Protein AF-A0A7K1TA58-F1 (afdb_monomer)

Sequence (185 aa):
MRHLREFSQTQRYAVDFDTITPAFGDRFGAYLIGPAKLTDNTVAKVLARVKVFMKWAAARDLHTNTYYPRLTWTKREPDIMTLTAEEIAQLATLALPADGYLDNARSLFLLSCYTGLRYSDLMSIRAEHVRGNSLRLVMHKTKDVVTVPLRPEAAGPARARAIGRIATADQPSTQPLSKRVGPAC

Radius of gyration: 25.03 Å; Cα contacts (8 Å, |Δi|>4): 162; chains: 1; bounding box: 70×33×54 Å

Structure (mmCIF, N/CA/C/O backbone):
data_AF-A0A7K1TA58-F1
#
_entry.id   AF-A0A7K1TA58-F1
#
loop_
_atom_site.group_PDB
_atom_site.id
_atom_site.type_symbol
_atom_site.label_atom_id
_atom_site.label_alt_id
_atom_site.label_comp_id
_atom_site.label_asym_id
_atom_site.label_entity_id
_atom_site.label_seq_id
_atom_site.pdbx_PDB_ins_code
_atom_site.Cartn_x
_atom_site.Cartn_y
_atom_site.Cartn_z
_atom_site.occupancy
_atom_site.B_iso_or_equiv
_atom_site.auth_seq_id
_atom_site.auth_comp_id
_atom_site.auth_asym_id
_atom_site.auth_atom_id
_atom_site.pdbx_PDB_model_num
ATOM 1 N N . MET A 1 1 ? 2.770 1.456 -17.696 1.00 63.22 1 MET A N 1
ATOM 2 C CA . MET A 1 1 ? 4.048 1.807 -18.361 1.00 63.22 1 MET A CA 1
ATOM 3 C C . MET A 1 1 ? 4.037 3.287 -18.777 1.00 63.22 1 MET A C 1
ATOM 5 O O . MET A 1 1 ? 4.163 3.584 -19.955 1.0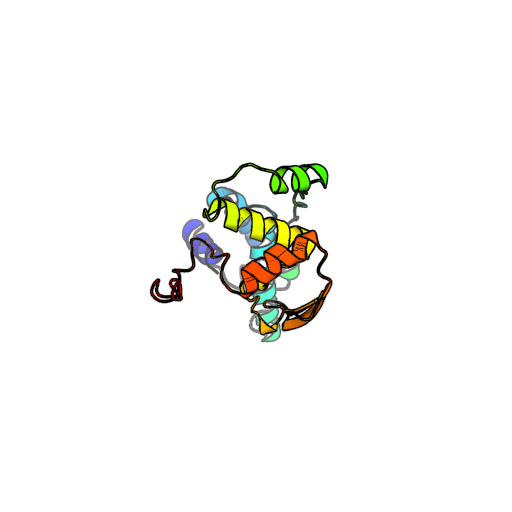0 63.22 1 MET A O 1
ATOM 9 N N . ARG A 1 2 ? 3.832 4.229 -17.841 1.00 80.75 2 ARG A N 1
ATOM 10 C CA . ARG A 1 2 ? 3.761 5.672 -18.158 1.00 80.75 2 ARG A CA 1
ATOM 11 C C . ARG A 1 2 ? 5.163 6.281 -18.293 1.00 80.75 2 ARG A C 1
ATOM 13 O O . ARG A 1 2 ? 5.502 6.793 -19.348 1.00 80.75 2 ARG A O 1
ATOM 20 N N . HIS A 1 3 ? 6.011 6.053 -17.291 1.00 82.69 3 HIS A N 1
ATOM 21 C CA . HIS A 1 3 ? 7.382 6.574 -17.257 1.00 82.69 3 HIS A CA 1
ATOM 22 C C . HIS A 1 3 ? 8.283 6.097 -18.401 1.00 82.69 3 HIS A C 1
ATOM 24 O O . HIS A 1 3 ? 9.173 6.829 -18.799 1.00 82.69 3 HIS A O 1
ATOM 30 N N . LEU A 1 4 ? 8.059 4.901 -18.959 1.00 81.19 4 LEU A N 1
ATOM 31 C CA . LEU A 1 4 ? 8.817 4.445 -20.134 1.00 81.19 4 LEU A CA 1
ATOM 32 C C . LEU A 1 4 ? 8.459 5.233 -21.401 1.00 81.19 4 LEU A C 1
ATOM 34 O O . LEU A 1 4 ? 9.343 5.538 -22.194 1.00 81.19 4 LEU A O 1
ATOM 38 N N . ARG A 1 5 ? 7.179 5.593 -21.580 1.00 82.94 5 ARG A N 1
ATOM 39 C CA . ARG A 1 5 ? 6.744 6.430 -22.709 1.00 82.94 5 ARG A CA 1
ATOM 40 C C . ARG A 1 5 ? 7.255 7.856 -22.553 1.00 82.94 5 ARG A C 1
ATOM 42 O O . ARG A 1 5 ? 7.808 8.403 -23.498 1.00 82.94 5 ARG A O 1
ATOM 49 N N . GLU A 1 6 ? 7.115 8.419 -21.356 1.00 85.19 6 GLU A N 1
ATOM 50 C CA . GLU A 1 6 ? 7.604 9.767 -21.056 1.00 85.19 6 GLU A CA 1
ATOM 51 C C . GLU A 1 6 ? 9.132 9.841 -21.205 1.00 85.19 6 GLU A C 1
ATOM 53 O O . GLU A 1 6 ? 9.628 10.744 -21.864 1.00 85.19 6 GLU A O 1
ATOM 58 N N . PHE A 1 7 ? 9.882 8.845 -20.716 1.00 85.00 7 PHE A N 1
ATOM 59 C CA . PHE A 1 7 ? 11.328 8.749 -20.941 1.00 85.00 7 PHE A CA 1
ATOM 60 C C . PHE A 1 7 ? 11.682 8.721 -22.431 1.00 85.00 7 PHE A C 1
ATOM 62 O O . PHE A 1 7 ? 12.535 9.491 -22.869 1.00 85.00 7 PHE A O 1
ATOM 69 N N . SER A 1 8 ? 11.008 7.875 -23.217 1.00 83.75 8 SER A N 1
ATOM 70 C CA . SER A 1 8 ? 11.249 7.771 -24.660 1.00 83.75 8 SER A CA 1
ATOM 71 C C . SER A 1 8 ? 11.017 9.106 -25.379 1.00 83.75 8 SER A C 1
ATOM 73 O O . SER A 1 8 ? 11.832 9.508 -26.207 1.00 83.75 8 SER A O 1
ATOM 75 N N . GLN A 1 9 ? 9.965 9.839 -25.001 1.00 81.81 9 GLN A N 1
ATOM 76 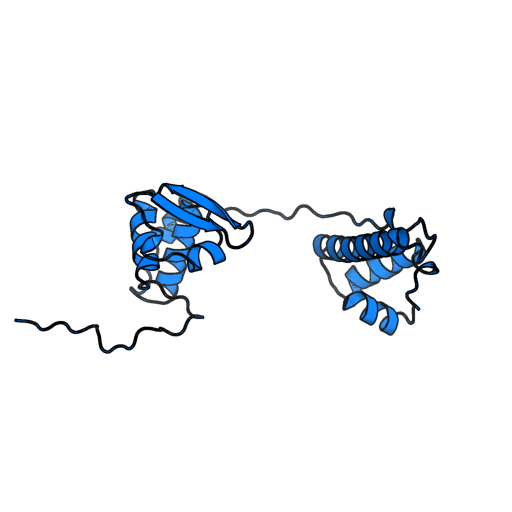C CA . GLN A 1 9 ? 9.635 11.149 -25.568 1.00 81.81 9 GLN A CA 1
ATOM 77 C C . GLN A 1 9 ? 10.608 12.250 -25.124 1.00 81.81 9 GLN A C 1
ATOM 79 O O . GLN A 1 9 ? 11.090 13.015 -25.956 1.00 81.81 9 GLN A O 1
ATOM 84 N N . THR A 1 10 ? 10.922 12.331 -23.829 1.00 78.12 10 THR A N 1
ATOM 85 C CA . THR A 1 10 ? 11.773 13.388 -23.263 1.00 78.12 10 THR A CA 1
ATOM 86 C C . THR A 1 10 ? 13.239 13.222 -23.653 1.00 78.12 10 THR A C 1
ATOM 88 O O . THR A 1 10 ? 13.914 14.209 -23.922 1.00 78.12 10 THR A O 1
ATOM 91 N N . GLN A 1 11 ? 13.740 11.987 -23.698 1.00 75.25 11 GLN A N 1
ATOM 92 C CA . GLN A 1 11 ? 15.148 11.696 -23.990 1.00 75.25 11 GLN A CA 1
ATOM 93 C C . GLN A 1 11 ? 15.386 11.321 -25.459 1.00 75.25 11 GLN A C 1
ATOM 95 O O . GLN A 1 11 ? 16.514 10.995 -25.821 1.00 75.25 11 GLN A O 1
ATOM 100 N N . ARG A 1 12 ? 14.331 11.340 -26.297 1.00 76.00 12 ARG A N 1
ATOM 101 C CA . ARG A 1 12 ? 14.348 10.866 -27.696 1.00 76.00 12 ARG A CA 1
ATOM 102 C C . ARG A 1 12 ? 15.057 9.515 -27.834 1.00 76.00 12 ARG A C 1
ATOM 104 O O . ARG A 1 12 ? 15.840 9.289 -28.753 1.00 76.00 12 ARG A O 1
ATOM 111 N N . TYR A 1 13 ? 14.798 8.628 -26.878 1.00 76.81 13 TYR A N 1
ATOM 112 C CA . TYR A 1 13 ? 15.403 7.308 -26.816 1.00 76.81 13 TYR A CA 1
ATOM 113 C C . TYR A 1 13 ? 14.390 6.284 -27.319 1.00 76.81 13 TYR A C 1
ATOM 115 O O . TYR A 1 13 ? 13.315 6.132 -26.729 1.00 76.81 13 TYR A O 1
ATOM 123 N N . ALA A 1 14 ? 14.713 5.593 -28.412 1.00 76.00 14 ALA A N 1
ATOM 124 C CA . ALA A 1 14 ? 13.913 4.469 -28.879 1.00 76.00 14 ALA A CA 1
ATOM 125 C C . ALA A 1 14 ? 14.075 3.321 -27.877 1.00 76.00 14 ALA A C 1
ATOM 127 O O . ALA A 1 14 ? 15.174 2.809 -27.695 1.00 76.00 14 ALA A O 1
ATOM 128 N N . VAL A 1 15 ? 12.997 2.976 -27.173 1.00 79.12 15 VAL A N 1
ATOM 129 C CA . VAL A 1 15 ? 13.005 1.876 -26.205 1.00 79.12 15 VAL A CA 1
ATOM 130 C C . VAL A 1 15 ? 12.585 0.604 -26.932 1.00 79.12 15 VAL A C 1
ATOM 132 O O . VAL A 1 15 ? 11.401 0.400 -27.185 1.00 79.12 15 VAL A O 1
ATOM 135 N N . ASP A 1 16 ? 13.566 -0.233 -27.237 1.00 83.25 16 ASP A N 1
ATOM 136 C CA . ASP A 1 16 ? 13.414 -1.573 -27.814 1.00 83.25 16 ASP A CA 1
ATOM 137 C C . ASP A 1 16 ? 14.204 -2.616 -26.999 1.00 83.25 16 ASP A C 1
ATOM 139 O O . ASP A 1 16 ? 15.057 -2.256 -26.179 1.00 83.25 16 ASP A O 1
ATOM 143 N N . PHE A 1 17 ? 13.952 -3.906 -27.218 1.00 83.88 17 PHE A N 1
ATOM 144 C CA . PHE A 1 17 ? 14.597 -5.008 -26.511 1.00 83.88 17 PHE A CA 1
ATOM 145 C C . PHE A 1 17 ? 16.124 -4.926 -26.565 1.00 83.88 17 PHE A C 1
ATOM 147 O O . PHE A 1 17 ? 16.771 -5.096 -25.532 1.00 83.88 17 PHE A O 1
ATOM 154 N N . ASP A 1 18 ? 16.700 -4.584 -27.716 1.00 82.25 18 ASP A N 1
ATOM 155 C CA . ASP A 1 18 ? 18.156 -4.497 -27.901 1.00 82.25 18 ASP A CA 1
ATOM 156 C C . ASP A 1 18 ? 18.766 -3.247 -27.261 1.00 82.25 18 ASP A C 1
ATOM 158 O O . ASP A 1 18 ? 19.934 -3.226 -26.875 1.00 82.25 18 ASP A O 1
ATOM 162 N N . THR A 1 19 ? 17.959 -2.204 -27.074 1.00 83.12 19 THR A N 1
ATOM 163 C CA . THR A 1 19 ? 18.409 -0.933 -26.488 1.00 83.12 19 THR A CA 1
ATOM 164 C C . THR A 1 19 ? 18.499 -0.984 -24.962 1.00 83.12 19 THR A C 1
ATOM 166 O O . THR A 1 19 ? 19.125 -0.123 -24.343 1.00 83.12 19 THR A O 1
ATOM 169 N N . ILE A 1 20 ? 17.943 -2.024 -24.326 1.00 84.38 20 ILE A N 1
ATOM 170 C CA . ILE A 1 20 ? 17.999 -2.225 -22.872 1.00 84.38 20 ILE A CA 1
ATOM 171 C C . ILE A 1 20 ? 19.405 -2.697 -22.474 1.00 84.38 20 ILE A C 1
ATOM 173 O O . ILE A 1 20 ? 19.692 -3.875 -22.275 1.00 84.38 20 ILE A O 1
ATOM 177 N N . THR A 1 21 ? 20.298 -1.726 -22.378 1.00 85.88 21 THR A N 1
ATOM 178 C CA . THR A 1 21 ? 21.739 -1.851 -22.141 1.00 85.88 21 THR A CA 1
ATOM 179 C C . THR A 1 21 ? 22.118 -1.180 -20.813 1.00 85.88 21 THR A C 1
ATOM 181 O O . THR A 1 21 ? 21.262 -0.539 -20.192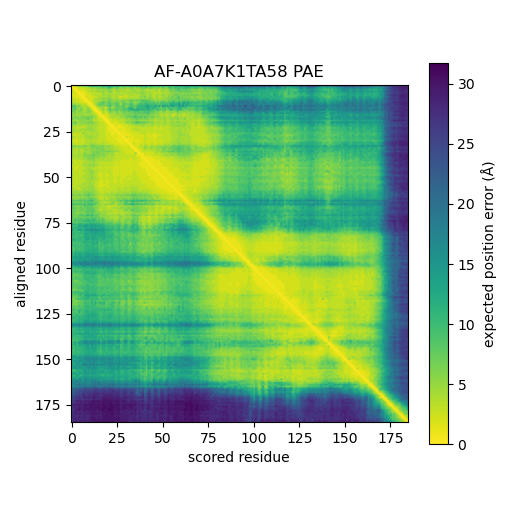 1.00 85.88 21 THR A O 1
ATOM 184 N N . PRO A 1 22 ? 23.385 -1.264 -20.360 1.00 82.25 22 PRO A N 1
ATOM 185 C CA . PRO A 1 22 ? 23.837 -0.490 -19.203 1.00 82.25 22 PRO A CA 1
ATOM 186 C C . PRO A 1 22 ? 23.524 1.002 -19.304 1.00 82.25 22 PRO A C 1
ATOM 188 O O . PRO A 1 22 ? 22.945 1.577 -18.386 1.00 82.25 22 PRO A O 1
ATOM 191 N N . ALA A 1 23 ? 23.760 1.586 -20.480 1.00 85.75 23 ALA A N 1
ATOM 192 C CA . ALA A 1 23 ? 23.464 2.989 -20.739 1.00 85.75 23 ALA A CA 1
ATOM 193 C C . ALA A 1 23 ? 21.971 3.323 -20.579 1.00 85.75 23 ALA A C 1
ATOM 195 O O . ALA A 1 23 ? 21.631 4.418 -20.131 1.00 85.75 23 ALA A O 1
ATOM 196 N N . PHE A 1 24 ? 21.070 2.395 -20.923 1.00 87.81 24 PHE A N 1
ATOM 197 C CA . PHE A 1 24 ? 19.643 2.566 -20.659 1.00 87.81 24 PHE A CA 1
ATOM 198 C C . PHE A 1 24 ? 19.351 2.567 -19.156 1.00 87.81 24 PHE A C 1
ATOM 200 O O . PHE A 1 24 ? 18.608 3.429 -18.698 1.00 87.81 24 PHE A O 1
ATOM 207 N N . GLY A 1 25 ? 19.940 1.642 -18.391 1.00 85.69 25 GLY A N 1
ATOM 208 C CA . GLY A 1 25 ? 19.767 1.571 -16.938 1.00 85.69 25 GLY A CA 1
ATOM 209 C C . GLY A 1 25 ? 20.139 2.880 -16.241 1.00 85.69 25 GLY A C 1
ATOM 210 O O . GLY A 1 25 ? 19.334 3.412 -15.474 1.00 85.69 25 GLY A O 1
ATOM 211 N N . ASP A 1 26 ? 21.296 3.440 -16.591 1.00 86.50 26 ASP A N 1
ATOM 212 C CA . ASP A 1 26 ? 21.800 4.687 -16.007 1.00 86.50 26 ASP A CA 1
ATOM 213 C C . ASP A 1 26 ? 20.934 5.890 -16.399 1.00 86.50 26 ASP A C 1
ATOM 215 O O . ASP A 1 26 ? 20.499 6.666 -15.544 1.00 86.50 26 ASP A O 1
ATOM 219 N N . ARG A 1 27 ? 20.611 6.027 -17.693 1.00 87.19 27 ARG A N 1
ATOM 220 C CA . ARG A 1 27 ? 19.783 7.137 -18.199 1.00 87.19 27 ARG A CA 1
ATOM 221 C C . ARG A 1 27 ? 18.359 7.076 -17.669 1.00 87.19 27 ARG A C 1
ATOM 223 O O . ARG A 1 27 ? 17.785 8.105 -17.315 1.00 87.19 27 ARG A O 1
ATOM 230 N N . PHE A 1 28 ? 17.779 5.881 -17.617 1.00 87.75 28 PHE A N 1
ATOM 231 C CA . PHE A 1 28 ? 16.426 5.697 -17.119 1.00 87.75 28 PHE A CA 1
ATOM 232 C C . PHE A 1 28 ? 16.373 5.910 -15.604 1.00 87.75 28 PHE A C 1
ATOM 234 O O . PHE A 1 28 ? 15.477 6.603 -15.133 1.00 87.75 28 PHE A O 1
ATOM 241 N N . GLY A 1 29 ? 17.361 5.426 -14.846 1.00 86.81 29 GLY A N 1
ATOM 242 C CA . GLY A 1 29 ? 17.507 5.739 -13.422 1.00 86.81 29 GLY A CA 1
ATOM 243 C C . GLY A 1 29 ? 17.606 7.245 -13.165 1.00 86.81 29 GLY A C 1
ATOM 244 O O . GLY A 1 29 ? 16.831 7.788 -12.376 1.00 86.81 29 GLY A O 1
ATOM 245 N N . ALA A 1 30 ? 18.476 7.943 -13.903 1.00 87.38 30 ALA A N 1
ATOM 246 C CA . ALA A 1 30 ? 18.637 9.395 -13.804 1.00 87.38 30 ALA A CA 1
ATOM 247 C C . ALA A 1 30 ? 17.341 10.157 -14.135 1.00 87.38 30 ALA A C 1
ATOM 249 O O . ALA A 1 30 ? 16.975 11.098 -13.429 1.00 87.38 30 ALA A O 1
ATOM 250 N N . TYR A 1 31 ? 16.603 9.721 -15.163 1.00 89.94 31 TYR A N 1
ATOM 251 C CA . TYR A 1 31 ? 15.289 10.275 -15.493 1.00 89.94 31 TYR A CA 1
ATOM 252 C C . TYR A 1 31 ? 14.268 10.076 -14.360 1.00 89.94 31 TYR A C 1
ATOM 254 O O . TYR A 1 31 ? 13.506 10.991 -14.034 1.00 89.94 31 TYR A O 1
ATOM 262 N N . LEU A 1 32 ? 14.242 8.884 -13.755 1.00 88.69 32 LEU A N 1
ATOM 263 C CA . LEU A 1 32 ? 13.275 8.559 -12.711 1.00 88.69 32 LEU A CA 1
ATOM 264 C C . LEU A 1 32 ? 13.517 9.369 -11.425 1.00 88.69 32 LEU A C 1
ATOM 266 O O . LEU A 1 32 ? 12.550 9.757 -10.770 1.00 88.69 32 LEU A O 1
ATOM 270 N N . ILE A 1 33 ? 14.774 9.662 -11.084 1.00 89.12 33 ILE A N 1
ATOM 271 C CA . ILE A 1 33 ? 15.119 10.474 -9.906 1.00 89.12 33 ILE A CA 1
ATOM 272 C C . ILE A 1 33 ? 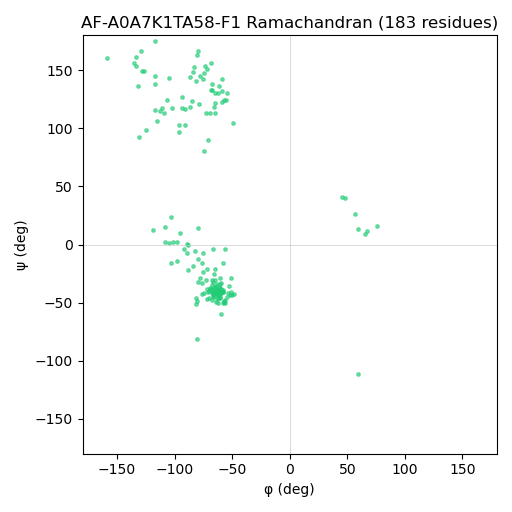14.970 11.968 -10.181 1.00 89.12 33 ILE A C 1
ATOM 274 O O . ILE A 1 33 ? 14.392 12.681 -9.369 1.00 89.12 33 ILE A O 1
ATOM 278 N N . GLY A 1 34 ? 15.512 12.466 -11.293 1.00 87.69 34 GLY A N 1
ATOM 279 C CA . GLY A 1 34 ? 15.569 13.903 -11.557 1.00 87.69 34 GLY A CA 1
ATOM 280 C C . GLY A 1 34 ? 14.239 14.432 -12.103 1.00 87.69 34 GLY A C 1
ATOM 281 O O . GLY A 1 34 ? 13.440 14.978 -11.344 1.00 87.69 34 GLY A O 1
ATOM 282 N N . PRO A 1 35 ? 13.971 14.272 -13.410 1.00 86.44 35 PRO A N 1
ATOM 283 C CA . PRO A 1 35 ? 12.731 14.708 -14.052 1.00 86.44 35 PRO A CA 1
ATOM 284 C C . PRO A 1 35 ? 11.442 14.177 -13.409 1.00 86.44 35 PRO A C 1
ATOM 286 O O . PRO A 1 35 ? 10.505 14.948 -13.212 1.00 86.44 35 PRO A O 1
ATOM 289 N N . ALA A 1 36 ? 11.378 12.883 -13.073 1.00 86.00 36 ALA A N 1
ATOM 290 C CA . ALA A 1 36 ? 10.164 12.277 -12.517 1.00 86.00 36 ALA A CA 1
ATOM 291 C C . ALA A 1 36 ? 10.069 12.357 -10.981 1.00 86.00 36 ALA A C 1
ATOM 293 O O . ALA A 1 36 ? 9.020 12.016 -10.432 1.00 86.00 36 ALA A O 1
ATOM 294 N N . LYS A 1 37 ? 11.132 12.814 -10.295 1.00 88.50 37 LYS A N 1
ATOM 295 C CA . LYS A 1 37 ? 11.192 13.028 -8.835 1.00 88.50 37 LYS A CA 1
ATOM 296 C C . LYS A 1 37 ? 10.668 11.848 -8.010 1.00 88.50 37 LYS A C 1
ATOM 298 O O . LYS A 1 37 ? 9.964 12.029 -7.016 1.00 88.50 37 LYS A O 1
ATOM 303 N N . LEU A 1 38 ? 10.974 10.623 -8.434 1.00 88.94 38 LEU A N 1
ATOM 304 C CA . LEU A 1 38 ? 10.534 9.414 -7.746 1.00 88.94 38 LEU A CA 1
ATOM 305 C C . LEU A 1 38 ? 11.483 9.054 -6.600 1.00 88.94 38 LEU A C 1
ATOM 307 O O . LEU A 1 38 ? 12.691 9.254 -6.677 1.00 88.94 38 LEU A O 1
ATOM 311 N N . THR A 1 39 ? 10.933 8.446 -5.550 1.00 87.50 39 THR A N 1
ATOM 312 C CA . THR A 1 39 ? 11.726 7.880 -4.450 1.00 87.50 39 THR A CA 1
ATOM 313 C C . THR A 1 39 ? 12.423 6.588 -4.872 1.00 87.50 39 THR A C 1
ATOM 315 O O . THR A 1 39 ? 11.885 5.843 -5.695 1.00 87.50 39 THR A O 1
ATOM 318 N N . ASP A 1 40 ? 13.553 6.252 -4.244 1.00 88.50 40 ASP A N 1
ATOM 319 C CA . ASP A 1 40 ? 14.339 5.037 -4.530 1.00 88.50 40 ASP A CA 1
ATOM 320 C C . ASP A 1 40 ? 13.485 3.759 -4.576 1.00 88.50 40 ASP A C 1
ATOM 322 O O . ASP A 1 40 ? 13.588 2.931 -5.483 1.00 88.50 40 ASP A O 1
ATOM 326 N N . ASN A 1 41 ? 12.550 3.628 -3.633 1.00 88.94 41 ASN A N 1
ATOM 327 C CA . ASN A 1 41 ? 11.637 2.487 -3.563 1.00 88.94 41 ASN A CA 1
ATOM 328 C C . ASN A 1 41 ? 10.665 2.429 -4.745 1.00 88.94 41 ASN A C 1
ATOM 330 O O . ASN A 1 41 ? 10.263 1.345 -5.178 1.00 88.94 41 ASN A O 1
ATOM 334 N N . THR A 1 42 ? 10.274 3.586 -5.270 1.00 88.38 42 THR A N 1
ATOM 335 C CA . THR A 1 42 ? 9.422 3.685 -6.454 1.00 88.38 42 THR A CA 1
ATOM 336 C C . THR A 1 42 ? 10.225 3.388 -7.717 1.00 88.38 42 THR A C 1
ATOM 338 O O . THR A 1 42 ? 9.760 2.599 -8.539 1.00 88.38 42 THR A O 1
ATOM 341 N N . VAL A 1 43 ? 11.451 3.910 -7.831 1.00 89.38 43 VAL A N 1
ATOM 342 C CA . VAL A 1 43 ? 12.389 3.604 -8.926 1.00 89.38 43 VAL A CA 1
ATOM 343 C C . VAL A 1 43 ? 12.638 2.098 -9.017 1.00 89.38 43 VAL A C 1
ATOM 345 O O . VAL A 1 43 ? 12.409 1.492 -10.067 1.00 89.38 43 VAL A O 1
ATOM 348 N N . ALA A 1 44 ? 12.975 1.457 -7.895 1.00 89.94 44 ALA A N 1
ATOM 349 C CA . ALA A 1 44 ? 13.182 0.014 -7.828 1.00 89.94 44 ALA A CA 1
ATOM 350 C C . ALA A 1 44 ? 11.943 -0.783 -8.278 1.00 89.94 44 ALA A C 1
ATOM 352 O O . ALA A 1 44 ? 12.069 -1.785 -8.983 1.00 89.94 44 ALA A O 1
ATOM 353 N N . LYS A 1 45 ? 10.728 -0.337 -7.921 1.00 90.06 45 LYS A N 1
ATOM 354 C CA . LYS A 1 45 ? 9.472 -0.961 -8.381 1.00 90.06 45 LYS A CA 1
ATOM 355 C C . LYS A 1 45 ? 9.248 -0.776 -9.881 1.00 90.06 45 LYS A C 1
ATOM 357 O O . LYS A 1 45 ? 8.761 -1.699 -10.534 1.00 90.06 45 LYS A O 1
ATOM 362 N N . VAL A 1 46 ? 9.566 0.395 -10.432 1.00 90.75 46 VAL A N 1
ATOM 363 C CA . VAL A 1 46 ? 9.451 0.661 -11.874 1.00 90.75 46 VAL A CA 1
ATOM 364 C C . VAL A 1 46 ? 10.410 -0.242 -12.650 1.00 90.75 46 VAL A C 1
ATOM 366 O O . VAL A 1 46 ? 9.960 -0.946 -13.552 1.00 90.75 46 VAL A O 1
ATOM 369 N N . LEU A 1 47 ? 11.681 -0.311 -12.251 1.00 89.69 47 LEU A N 1
ATOM 370 C CA . LEU A 1 47 ? 12.678 -1.185 -12.879 1.00 89.69 47 LEU A CA 1
ATOM 371 C C . LEU A 1 47 ? 12.323 -2.669 -12.741 1.00 89.69 47 LEU A C 1
ATOM 373 O O . LEU A 1 47 ? 12.441 -3.421 -13.706 1.00 89.69 47 LEU A O 1
ATOM 377 N N . ALA A 1 48 ? 11.790 -3.091 -11.591 1.00 90.12 48 ALA A N 1
ATOM 378 C CA . ALA A 1 48 ? 11.316 -4.460 -11.407 1.00 90.12 48 ALA A CA 1
ATOM 379 C C . ALA A 1 48 ? 10.200 -4.832 -12.400 1.00 90.12 48 ALA A C 1
ATOM 381 O O . ALA A 1 48 ? 10.195 -5.945 -12.922 1.00 90.12 48 ALA A O 1
ATOM 382 N N . ARG A 1 49 ? 9.280 -3.908 -12.718 1.00 90.62 49 ARG A N 1
ATOM 383 C CA . ARG A 1 49 ? 8.245 -4.142 -13.744 1.00 90.62 49 ARG A CA 1
ATOM 384 C C . ARG A 1 49 ? 8.851 -4.306 -15.137 1.00 90.62 49 ARG A C 1
ATOM 386 O O . ARG A 1 49 ? 8.426 -5.201 -15.861 1.00 90.62 49 ARG A O 1
ATOM 393 N N . VAL A 1 50 ? 9.850 -3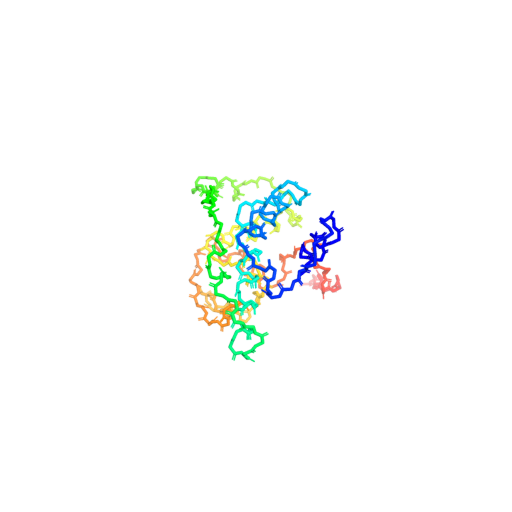.491 -15.488 1.00 89.44 50 VAL A N 1
ATOM 394 C CA . VAL A 1 50 ? 10.587 -3.629 -16.759 1.00 89.44 50 VAL A CA 1
ATOM 395 C C . VAL A 1 50 ? 11.276 -4.990 -16.824 1.00 89.44 50 VAL A C 1
ATOM 397 O O . VAL A 1 50 ? 11.124 -5.709 -17.804 1.00 89.44 50 VAL A O 1
ATOM 400 N N . LYS A 1 51 ? 11.946 -5.403 -15.745 1.00 89.88 51 LYS A N 1
ATOM 401 C CA . LYS A 1 51 ? 12.599 -6.713 -15.645 1.00 89.88 51 LYS A CA 1
ATOM 402 C C . LYS A 1 51 ? 11.615 -7.878 -15.796 1.00 89.88 51 LYS A C 1
ATOM 404 O O . LYS A 1 51 ? 11.929 -8.843 -16.486 1.00 89.88 51 LYS A O 1
ATOM 409 N N . VAL A 1 52 ? 10.429 -7.799 -15.184 1.00 91.31 52 VAL A N 1
ATOM 410 C CA . VAL A 1 52 ? 9.374 -8.819 -15.341 1.00 91.31 52 VAL A CA 1
ATOM 411 C C . VAL A 1 52 ? 8.880 -8.884 -16.786 1.00 91.31 52 VAL A C 1
ATOM 413 O O . VAL A 1 52 ? 8.710 -9.980 -17.312 1.00 91.31 52 VAL A O 1
ATOM 416 N N . PHE A 1 53 ? 8.699 -7.736 -17.440 1.00 90.94 53 PHE A N 1
ATOM 417 C CA . PHE A 1 53 ? 8.309 -7.682 -18.848 1.00 90.94 53 PHE A CA 1
ATOM 418 C C . PHE A 1 53 ? 9.374 -8.300 -19.767 1.00 90.94 53 PHE A C 1
ATOM 420 O O . PHE A 1 53 ? 9.046 -9.154 -20.583 1.00 90.94 53 PHE A O 1
ATOM 427 N N . MET A 1 54 ? 10.650 -7.954 -19.571 1.00 90.31 54 MET A N 1
ATOM 428 C CA . MET A 1 54 ? 11.766 -8.549 -20.317 1.00 90.31 54 MET A CA 1
ATOM 429 C C . MET A 1 54 ? 11.856 -10.057 -20.094 1.00 90.31 54 MET A C 1
ATOM 431 O O . MET A 1 54 ? 11.983 -10.825 -21.036 1.00 90.31 54 MET A O 1
ATOM 435 N N . LYS A 1 55 ? 11.690 -10.521 -18.852 1.00 90.75 55 LYS A N 1
ATOM 436 C CA . LYS A 1 55 ? 11.652 -11.959 -18.565 1.00 90.75 55 LYS A CA 1
ATOM 437 C C . LYS A 1 55 ? 10.506 -12.662 -19.306 1.00 90.75 55 LYS A C 1
ATOM 439 O O . LYS A 1 55 ? 10.691 -13.764 -19.811 1.00 90.75 55 LYS A O 1
ATOM 444 N N . TRP A 1 56 ? 9.327 -12.042 -19.359 1.00 93.62 56 TRP A N 1
ATOM 445 C CA . TRP A 1 56 ? 8.167 -12.577 -20.078 1.00 93.62 56 TRP A CA 1
ATOM 446 C C . TRP A 1 56 ? 8.389 -12.642 -21.597 1.00 93.62 56 TRP A C 1
ATOM 448 O O . TRP A 1 56 ? 7.934 -13.600 -22.225 1.00 93.62 56 TRP A O 1
ATOM 458 N N . ALA A 1 57 ? 9.092 -11.656 -22.163 1.00 91.38 57 ALA A N 1
ATOM 459 C CA . ALA A 1 57 ? 9.426 -11.583 -23.583 1.00 91.38 57 ALA A CA 1
ATOM 460 C C . ALA A 1 57 ? 10.536 -12.576 -23.972 1.00 91.38 57 ALA A C 1
ATOM 462 O O . ALA A 1 57 ? 10.394 -13.284 -24.966 1.00 91.38 57 ALA A O 1
ATOM 463 N N . ALA A 1 58 ? 11.577 -12.709 -23.145 1.00 91.38 58 ALA A N 1
ATOM 464 C CA . ALA A 1 58 ? 12.620 -13.722 -23.301 1.00 91.38 58 ALA A CA 1
ATOM 465 C C . ALA A 1 58 ? 12.048 -15.148 -23.278 1.00 91.38 58 ALA A C 1
ATOM 467 O O . ALA A 1 58 ? 12.443 -15.982 -24.077 1.00 91.38 58 ALA A O 1
ATOM 468 N N . ALA A 1 59 ? 11.068 -15.424 -22.407 1.00 92.12 59 ALA A N 1
ATOM 469 C CA . ALA A 1 59 ? 10.393 -16.727 -22.341 1.00 92.12 59 ALA A CA 1
ATOM 470 C C . ALA A 1 59 ? 9.534 -17.064 -23.582 1.00 92.12 59 ALA A C 1
ATOM 472 O O . ALA A 1 59 ? 8.927 -18.129 -23.630 1.00 92.12 59 ALA A O 1
ATOM 473 N N . ARG A 1 60 ? 9.421 -16.134 -24.535 1.00 94.12 60 ARG A N 1
ATOM 474 C CA . ARG A 1 60 ? 8.722 -16.275 -25.822 1.00 94.12 60 ARG A CA 1
ATOM 475 C C . ARG A 1 60 ? 9.672 -16.096 -27.005 1.00 94.12 60 ARG A C 1
ATOM 477 O O . ARG A 1 60 ? 9.201 -15.865 -28.113 1.00 94.12 60 ARG A O 1
ATOM 484 N N . ASP A 1 61 ? 10.979 -16.103 -26.745 1.00 92.06 61 ASP A N 1
ATOM 485 C CA . ASP A 1 61 ? 12.027 -15.917 -27.748 1.00 92.06 61 ASP A CA 1
ATOM 486 C C . ASP A 1 61 ? 11.902 -14.600 -28.542 1.00 92.06 61 ASP A C 1
ATOM 488 O O . ASP A 1 61 ? 12.384 -14.485 -29.664 1.00 92.06 61 ASP A O 1
ATOM 492 N N . LEU A 1 62 ? 11.278 -13.569 -27.949 1.00 89.25 62 LEU A N 1
ATOM 493 C CA . LEU A 1 62 ? 11.108 -12.255 -28.590 1.00 89.25 62 LEU A CA 1
ATOM 494 C C . LEU A 1 62 ? 12.394 -11.419 -28.583 1.00 89.25 62 LEU A C 1
ATOM 496 O O . LEU A 1 62 ? 12.480 -10.421 -29.293 1.00 89.25 62 LEU A O 1
ATOM 500 N N . HIS A 1 63 ? 13.371 -11.787 -27.753 1.00 91.00 63 HIS A N 1
ATOM 501 C CA . HIS A 1 63 ? 14.695 -11.175 -27.720 1.00 91.00 63 HIS A CA 1
ATOM 502 C C . HIS A 1 63 ? 15.723 -12.108 -27.075 1.00 91.00 63 HIS A C 1
ATOM 504 O O . HIS A 1 63 ? 15.382 -12.969 -26.264 1.00 91.00 63 HIS A O 1
ATOM 510 N N . THR A 1 64 ? 17.005 -11.851 -27.333 1.00 87.00 64 THR A N 1
ATOM 511 C CA . THR A 1 64 ? 18.143 -12.580 -26.738 1.00 87.00 64 THR A CA 1
ATOM 512 C C . THR A 1 64 ? 18.925 -11.749 -25.716 1.00 87.00 64 THR A C 1
ATOM 514 O O . THR A 1 64 ? 19.906 -12.216 -25.140 1.00 87.00 64 THR A O 1
ATOM 517 N N . ASN A 1 65 ? 18.485 -10.515 -25.443 1.00 86.62 65 ASN A N 1
ATOM 518 C CA . ASN A 1 65 ? 19.140 -9.621 -24.490 1.00 86.62 65 ASN A CA 1
ATOM 519 C C . ASN A 1 65 ? 19.245 -10.249 -23.081 1.00 86.62 65 ASN A C 1
ATOM 521 O O . ASN A 1 65 ? 18.236 -10.597 -22.470 1.00 86.62 65 ASN A O 1
ATOM 525 N N . THR A 1 66 ? 20.466 -10.335 -22.543 1.00 84.19 66 THR A N 1
ATOM 526 C CA . THR A 1 66 ? 20.789 -10.902 -21.218 1.00 84.19 66 THR A CA 1
ATOM 527 C C . THR A 1 66 ? 21.114 -9.847 -20.155 1.00 84.19 66 THR A C 1
ATOM 529 O O . THR A 1 66 ? 21.445 -10.186 -19.020 1.00 84.19 66 THR A O 1
ATOM 532 N N . TYR A 1 67 ? 21.051 -8.556 -20.491 1.00 85.81 67 TYR A N 1
ATOM 533 C CA . TYR A 1 67 ? 21.391 -7.458 -19.588 1.00 85.81 67 TYR A CA 1
ATOM 534 C C . TYR A 1 67 ? 20.267 -7.115 -18.602 1.00 85.81 67 TYR A C 1
ATOM 536 O O . TYR A 1 67 ? 20.551 -6.783 -17.451 1.00 85.81 67 TYR A O 1
ATOM 544 N N . TYR A 1 68 ? 18.998 -7.269 -18.991 1.00 83.12 68 TYR A N 1
ATOM 545 C CA . TYR A 1 68 ? 17.837 -6.906 -18.164 1.00 83.12 68 TYR A CA 1
ATOM 546 C C . TYR A 1 68 ? 17.823 -7.457 -16.714 1.00 83.12 68 TYR A C 1
ATOM 548 O O . TYR A 1 68 ? 17.259 -6.783 -15.846 1.00 83.12 68 TYR A O 1
ATOM 556 N N . PRO A 1 69 ? 18.425 -8.619 -16.360 1.00 85.12 69 PRO A N 1
ATOM 557 C CA . PRO A 1 69 ? 18.492 -9.068 -14.974 1.00 85.12 69 PRO A CA 1
ATOM 558 C C . PRO A 1 69 ? 19.352 -8.169 -14.079 1.00 85.12 69 PRO A C 1
ATOM 560 O O . PRO A 1 69 ? 19.100 -8.135 -12.873 1.00 85.12 69 PRO A O 1
ATOM 563 N N . ARG A 1 70 ? 20.317 -7.444 -14.661 1.00 85.12 70 ARG A N 1
ATOM 564 C CA . ARG A 1 70 ? 21.237 -6.516 -13.983 1.00 85.12 70 ARG A CA 1
ATOM 565 C C . ARG A 1 70 ? 20.639 -5.125 -13.743 1.00 85.12 70 ARG A C 1
ATOM 567 O O . ARG A 1 70 ? 21.254 -4.322 -13.056 1.00 85.12 70 ARG A O 1
ATOM 574 N N . LEU A 1 71 ? 19.433 -4.848 -14.248 1.00 84.19 71 LEU A N 1
ATOM 575 C CA . LEU A 1 71 ? 18.686 -3.632 -13.918 1.00 84.19 71 LEU A CA 1
ATOM 576 C C . LEU A 1 71 ? 18.182 -3.706 -12.472 1.00 84.19 71 LEU A C 1
ATOM 578 O O . LEU A 1 71 ? 17.088 -4.207 -12.193 1.00 84.19 71 LEU A O 1
ATOM 582 N N . THR A 1 72 ? 18.999 -3.226 -11.542 1.00 81.31 72 THR A N 1
ATOM 583 C CA . THR A 1 72 ? 18.686 -3.171 -10.113 1.00 81.31 72 THR A CA 1
ATOM 584 C C . THR A 1 72 ? 18.880 -1.766 -9.574 1.00 81.31 72 THR A C 1
ATOM 586 O O . THR A 1 72 ? 19.732 -1.025 -10.048 1.00 81.31 72 THR A O 1
ATOM 589 N N . TRP A 1 73 ? 18.091 -1.416 -8.563 1.00 87.25 73 TRP A N 1
ATOM 590 C CA . TRP A 1 73 ? 18.189 -0.143 -7.860 1.00 87.25 73 TRP A CA 1
ATOM 591 C C . TRP A 1 73 ? 18.194 -0.399 -6.365 1.00 87.25 73 TRP A C 1
ATOM 593 O O . TRP A 1 73 ? 17.404 -1.220 -5.880 1.00 87.25 73 TRP A O 1
ATOM 603 N N . THR A 1 74 ? 19.070 0.296 -5.647 1.00 86.56 74 THR A N 1
ATOM 604 C CA . THR A 1 74 ? 19.161 0.195 -4.194 1.00 86.56 74 THR A CA 1
ATOM 605 C C . THR A 1 74 ? 17.873 0.719 -3.579 1.00 86.56 74 THR A C 1
ATOM 607 O O . THR A 1 74 ? 17.465 1.853 -3.816 1.00 86.56 74 THR A O 1
ATOM 610 N N . LYS A 1 75 ? 17.199 -0.128 -2.804 1.00 84.56 75 LYS A N 1
ATOM 611 C CA . LYS A 1 75 ? 16.034 0.289 -2.026 1.00 84.56 75 LYS A CA 1
ATOM 612 C C . LYS A 1 75 ? 16.521 0.949 -0.752 1.00 84.56 75 LYS A C 1
ATOM 614 O O . LYS A 1 75 ? 17.464 0.467 -0.132 1.00 84.56 75 LYS A O 1
ATOM 619 N N . ARG A 1 76 ? 15.842 2.014 -0.353 1.00 84.12 76 ARG A N 1
ATOM 620 C CA . ARG A 1 76 ? 16.048 2.620 0.955 1.00 84.12 76 ARG A CA 1
ATOM 621 C C . ARG A 1 76 ? 15.037 2.010 1.907 1.00 84.12 76 ARG A C 1
ATOM 623 O O . ARG A 1 76 ? 13.841 2.016 1.598 1.00 84.12 76 ARG A O 1
ATOM 630 N N . GLU A 1 77 ? 15.497 1.476 3.032 1.00 78.56 77 GLU A N 1
ATOM 631 C CA . GLU A 1 77 ? 14.570 1.084 4.088 1.00 78.56 77 GLU A CA 1
ATOM 632 C C . GLU A 1 77 ? 13.782 2.327 4.514 1.00 78.56 77 GLU A C 1
ATOM 634 O O . GLU A 1 77 ? 14.386 3.369 4.788 1.00 78.56 77 GLU A O 1
ATOM 639 N N . PRO A 1 78 ? 12.441 2.288 4.434 1.00 79.69 78 PRO A N 1
ATOM 640 C CA . PRO A 1 78 ? 11.647 3.391 4.928 1.00 79.69 78 PRO A CA 1
ATOM 641 C C . PRO A 1 78 ? 11.800 3.438 6.444 1.00 79.69 78 PRO A C 1
ATOM 643 O O . PRO A 1 78 ? 11.756 2.397 7.097 1.00 79.69 78 PRO A O 1
ATOM 646 N N . ASP A 1 79 ? 11.935 4.639 6.989 1.00 80.62 79 ASP A N 1
ATOM 647 C CA . ASP A 1 79 ? 11.806 4.829 8.424 1.00 80.62 79 ASP A CA 1
ATOM 648 C C . ASP A 1 79 ? 10.356 4.513 8.826 1.00 80.62 79 ASP A C 1
ATOM 650 O O . ASP A 1 79 ? 9.408 5.093 8.281 1.00 80.62 79 ASP A O 1
ATOM 654 N N . ILE A 1 80 ? 10.173 3.508 9.683 1.00 81.19 80 ILE A N 1
ATOM 655 C CA . ILE A 1 80 ? 8.848 3.053 10.109 1.00 81.19 80 ILE A CA 1
ATOM 656 C C . ILE A 1 80 ? 8.539 3.737 11.435 1.00 81.19 80 ILE A C 1
ATOM 658 O O . ILE A 1 80 ? 8.927 3.259 12.496 1.00 81.19 80 ILE A O 1
ATOM 662 N N . MET A 1 81 ? 7.791 4.836 11.372 1.00 83.62 81 MET A N 1
ATOM 663 C CA . MET A 1 81 ? 7.274 5.488 12.570 1.00 83.62 81 MET A CA 1
ATOM 664 C C . MET A 1 81 ? 6.053 4.718 13.086 1.00 83.62 81 MET A C 1
ATOM 666 O O . MET A 1 81 ? 5.064 4.548 12.366 1.00 83.62 81 MET A O 1
ATOM 670 N N . THR A 1 82 ? 6.122 4.236 14.325 1.00 87.12 82 THR A N 1
ATOM 671 C CA . THR A 1 82 ? 5.032 3.510 14.990 1.00 87.12 82 THR A CA 1
ATOM 672 C C . THR A 1 82 ? 4.551 4.276 16.208 1.00 87.12 82 THR A C 1
ATOM 674 O O . THR A 1 82 ? 5.370 4.855 16.915 1.00 87.12 82 THR A O 1
ATOM 677 N N . LEU A 1 83 ? 3.249 4.214 16.480 1.00 90.19 83 LEU A N 1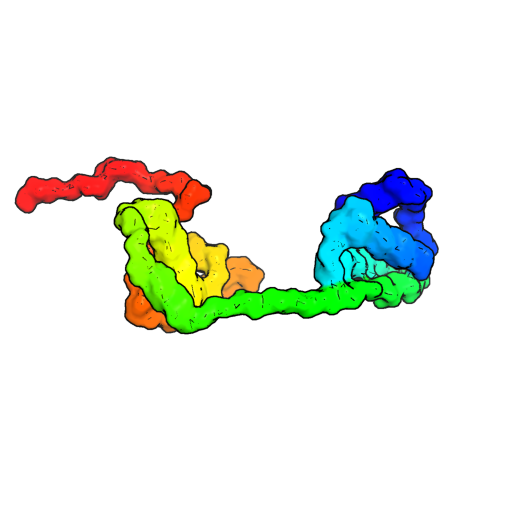
ATOM 678 C CA . LEU A 1 83 ? 2.690 4.807 17.691 1.00 90.19 83 LEU A CA 1
ATOM 679 C C . LEU A 1 83 ? 2.997 3.953 18.922 1.00 90.19 83 LEU A C 1
ATOM 681 O O . LEU A 1 83 ? 2.935 2.720 18.851 1.00 90.19 83 LEU A O 1
ATOM 685 N N . THR A 1 84 ? 3.266 4.606 20.050 1.00 92.94 84 THR A N 1
ATOM 686 C CA . THR A 1 84 ? 3.386 3.942 21.351 1.00 92.94 84 THR A CA 1
ATOM 687 C C . THR A 1 84 ? 2.010 3.649 21.955 1.00 92.94 84 THR A C 1
ATOM 689 O O . THR A 1 84 ? 0.974 4.152 21.509 1.00 92.94 84 THR A O 1
ATOM 692 N N . ALA A 1 85 ? 1.975 2.807 22.991 1.00 89.69 85 ALA A N 1
ATOM 693 C CA . ALA A 1 85 ? 0.729 2.488 23.685 1.00 89.69 85 ALA A CA 1
ATOM 694 C C . ALA A 1 85 ? 0.115 3.729 24.359 1.00 89.69 85 ALA A C 1
ATOM 696 O O . ALA A 1 85 ? -1.108 3.877 24.387 1.00 89.69 85 ALA A O 1
ATOM 697 N N . GLU A 1 86 ? 0.957 4.637 24.852 1.00 92.56 86 GLU A N 1
ATOM 698 C CA . GLU A 1 86 ? 0.558 5.892 25.484 1.00 92.56 86 GLU A CA 1
ATOM 699 C C . GLU A 1 86 ? -0.109 6.833 24.476 1.00 92.56 86 GLU A C 1
ATOM 701 O O . GLU A 1 86 ? -1.164 7.395 24.766 1.00 92.56 86 GLU A O 1
ATOM 706 N N . GLU A 1 87 ? 0.445 6.956 23.268 1.00 92.56 87 GLU A N 1
ATOM 707 C CA . GLU A 1 87 ? -0.136 7.773 22.195 1.00 92.56 87 GLU A CA 1
ATOM 708 C C . GLU A 1 87 ? -1.502 7.230 21.752 1.00 92.56 87 GLU A C 1
ATOM 710 O O . GLU A 1 87 ? -2.454 7.989 21.559 1.00 92.56 87 GLU A O 1
ATOM 715 N N . ILE A 1 88 ? -1.643 5.903 21.656 1.00 92.31 88 ILE A N 1
ATOM 716 C CA . ILE A 1 88 ? -2.932 5.262 21.354 1.00 92.31 88 ILE A CA 1
ATOM 717 C C . ILE A 1 88 ? -3.953 5.551 22.465 1.00 92.31 88 ILE A C 1
ATOM 719 O O . ILE A 1 88 ? -5.116 5.838 22.171 1.00 92.31 88 ILE A O 1
ATOM 723 N N . ALA A 1 89 ? -3.537 5.512 23.734 1.00 91.06 89 ALA A N 1
ATOM 724 C CA . ALA A 1 89 ? -4.408 5.829 24.864 1.00 91.06 89 ALA A CA 1
ATOM 725 C C . ALA A 1 89 ? -4.852 7.303 24.859 1.00 91.06 89 ALA A C 1
ATOM 727 O O . ALA A 1 89 ? -6.023 7.588 25.107 1.00 91.06 89 ALA A O 1
ATOM 728 N N . GLN A 1 90 ? -3.956 8.231 24.511 1.00 93.12 90 GLN A N 1
ATOM 729 C CA . GLN A 1 90 ? -4.286 9.652 24.344 1.00 93.12 90 GLN A CA 1
ATOM 730 C C . GLN A 1 90 ? -5.284 9.882 23.202 1.00 93.12 90 GLN A C 1
ATOM 732 O O . GLN A 1 90 ? -6.228 10.660 23.345 1.00 93.12 90 GLN A O 1
ATOM 737 N N . LEU A 1 91 ? -5.132 9.170 22.080 1.00 91.56 91 LEU A N 1
ATOM 738 C CA . LEU A 1 91 ? -6.101 9.224 20.982 1.00 91.56 91 LEU A CA 1
ATOM 739 C C . LEU A 1 91 ? -7.475 8.704 21.412 1.00 91.56 91 LEU A C 1
ATOM 741 O O . LEU A 1 91 ? -8.494 9.271 21.013 1.00 91.56 91 LEU A O 1
ATOM 745 N N . ALA A 1 92 ? -7.521 7.659 22.240 1.00 89.12 92 ALA A N 1
ATOM 746 C CA . ALA A 1 92 ? -8.771 7.103 22.747 1.00 89.12 92 ALA A CA 1
ATOM 747 C C . ALA A 1 92 ? -9.543 8.080 23.647 1.00 89.12 92 ALA A C 1
ATOM 749 O O . ALA A 1 92 ? -10.767 8.150 23.546 1.00 89.12 92 ALA A O 1
ATOM 750 N N . THR A 1 93 ? -8.851 8.871 24.469 1.00 90.56 93 THR A N 1
ATOM 751 C CA . THR A 1 93 ? -9.468 9.810 25.424 1.00 90.56 93 THR A CA 1
ATOM 752 C C . THR A 1 93 ? -9.678 11.220 24.874 1.00 90.56 93 THR A C 1
ATOM 754 O O . THR A 1 93 ? -10.281 12.053 25.550 1.00 90.56 93 THR A O 1
ATOM 757 N N . LEU A 1 94 ? -9.228 11.498 23.647 1.00 91.31 94 LEU A N 1
ATOM 758 C CA . LEU A 1 94 ? -9.335 12.814 23.022 1.00 91.31 94 LEU A CA 1
ATOM 759 C C . LEU A 1 94 ? -10.785 13.336 23.003 1.00 91.31 94 LEU A C 1
ATOM 761 O O . LEU A 1 94 ? -11.706 12.653 22.556 1.00 91.31 94 LEU A O 1
ATOM 765 N N . ALA A 1 95 ? -11.012 14.570 23.448 1.00 88.88 95 ALA A N 1
ATOM 766 C CA . ALA A 1 95 ? -12.340 15.174 23.385 1.00 88.88 95 ALA A CA 1
ATOM 767 C C . ALA A 1 95 ? -12.688 15.532 21.930 1.00 88.88 95 ALA A C 1
ATOM 769 O O . ALA A 1 95 ? -12.070 16.411 21.331 1.00 88.88 95 ALA A O 1
ATOM 770 N N . LEU A 1 96 ? -13.678 14.844 21.359 1.00 88.69 96 LEU A N 1
ATOM 771 C CA . LEU A 1 96 ? -14.196 15.087 20.013 1.00 88.69 96 LEU A CA 1
ATOM 772 C C . LEU A 1 96 ? -15.721 15.240 20.073 1.00 88.69 96 LEU A C 1
ATOM 774 O O . LEU A 1 96 ? -16.351 14.607 20.924 1.00 88.69 96 LEU A O 1
ATOM 778 N N . PRO A 1 97 ? -16.334 16.039 19.179 1.00 84.88 97 PRO A N 1
ATOM 779 C CA . PRO A 1 97 ? -17.786 16.096 19.063 1.00 84.88 97 PRO A CA 1
ATOM 780 C C . PRO A 1 97 ? -18.359 14.697 18.812 1.00 84.88 97 PRO A C 1
ATOM 782 O O . PRO A 1 97 ? -17.955 14.023 17.859 1.00 84.88 97 PRO A O 1
ATOM 785 N N . ALA A 1 98 ? -19.284 14.273 19.674 1.00 78.56 98 ALA A N 1
ATOM 786 C CA . ALA A 1 98 ? -19.933 12.971 19.569 1.00 78.56 98 ALA A CA 1
ATOM 787 C C . ALA A 1 98 ? -20.660 12.828 18.224 1.00 78.56 98 ALA A C 1
ATOM 789 O O . ALA A 1 98 ? -21.226 13.797 17.716 1.00 78.56 98 ALA A O 1
ATOM 790 N N . ASP A 1 99 ? -20.613 11.624 17.646 1.00 73.25 99 ASP A N 1
ATOM 791 C CA . ASP A 1 99 ? -21.217 11.291 16.346 1.00 73.25 99 ASP A CA 1
ATOM 792 C C . ASP A 1 99 ? -20.689 12.141 15.158 1.00 73.25 99 ASP A C 1
ATOM 794 O O . ASP A 1 99 ? -21.250 12.124 14.059 1.00 73.25 99 ASP A O 1
ATOM 798 N N . GLY A 1 100 ? -19.582 12.870 15.348 1.00 83.44 100 GLY A N 1
ATOM 799 C CA . GLY A 1 100 ? -18.897 13.623 14.300 1.00 83.44 100 GLY A CA 1
ATOM 800 C C . GLY A 1 100 ? -17.994 12.750 13.420 1.00 83.44 100 GLY A C 1
ATOM 801 O O . GLY A 1 100 ? -17.579 11.651 13.792 1.00 83.44 100 GLY A O 1
ATOM 802 N N . TYR A 1 101 ? -17.604 13.266 12.249 1.00 86.12 101 TYR A N 1
ATOM 803 C CA . TYR A 1 101 ? -16.707 12.542 11.335 1.00 86.12 101 TYR A CA 1
ATOM 804 C C . TYR A 1 101 ? -15.343 12.206 11.974 1.00 86.12 101 TYR A C 1
ATOM 806 O O . TYR A 1 101 ? -14.769 11.158 11.681 1.00 86.12 101 TYR A O 1
ATOM 814 N N . LEU A 1 102 ? -14.844 13.069 12.870 1.00 87.75 102 LEU A N 1
ATOM 815 C CA . LEU A 1 102 ? -13.595 12.856 13.609 1.00 87.75 102 LEU A CA 1
ATOM 816 C C . LEU A 1 102 ? -13.717 11.721 14.628 1.00 87.75 102 LEU A C 1
ATOM 818 O O . LEU A 1 102 ? -12.790 10.928 14.771 1.00 87.75 102 LEU A O 1
ATOM 822 N N . ASP A 1 103 ? -14.864 11.611 15.298 1.00 87.62 103 ASP A N 1
ATOM 823 C CA . ASP A 1 103 ? -15.125 10.535 16.254 1.00 87.62 103 ASP A CA 1
ATOM 824 C C . ASP A 1 103 ? -15.226 9.172 15.548 1.00 87.62 103 ASP A C 1
ATOM 826 O O . ASP A 1 103 ? -14.644 8.172 15.984 1.00 87.62 103 ASP A O 1
ATOM 830 N N . ASN A 1 104 ? -15.855 9.155 14.368 1.00 87.56 104 ASN A N 1
ATOM 831 C CA . ASN A 1 104 ? -15.875 7.987 13.489 1.00 87.56 104 ASN A CA 1
ATOM 832 C C . ASN A 1 104 ? -14.463 7.594 13.032 1.00 87.56 104 ASN A C 1
ATOM 834 O O . ASN A 1 104 ? -14.099 6.417 13.094 1.00 87.56 104 ASN A O 1
ATOM 838 N N . ALA A 1 105 ? -13.655 8.567 12.598 1.00 89.81 105 ALA A N 1
ATOM 839 C CA . ALA A 1 105 ? -12.276 8.328 12.178 1.00 89.81 105 ALA A CA 1
ATOM 840 C C . ALA A 1 105 ? -11.428 7.753 13.323 1.00 89.81 105 ALA A C 1
ATOM 842 O O . ALA A 1 105 ? -10.739 6.751 13.125 1.00 89.81 105 ALA A O 1
ATOM 843 N N . ARG A 1 106 ? -11.545 8.315 14.533 1.00 90.75 106 ARG A N 1
ATOM 844 C CA . ARG A 1 106 ? -10.899 7.792 15.744 1.00 90.75 106 ARG A CA 1
ATOM 845 C C . ARG A 1 106 ? -11.319 6.353 16.028 1.00 90.75 106 ARG A C 1
ATOM 847 O O . ARG A 1 106 ? -10.464 5.497 16.230 1.00 90.75 106 ARG A O 1
ATOM 854 N N . SER A 1 107 ? -12.619 6.073 16.024 1.00 89.38 107 SER A N 1
ATOM 855 C CA . SER A 1 107 ? -13.145 4.740 16.334 1.00 89.38 107 SER A CA 1
ATOM 856 C C . SER A 1 107 ? -12.634 3.676 15.356 1.00 89.38 107 SER A C 1
ATOM 858 O O . SER A 1 107 ? -12.257 2.578 15.767 1.00 89.38 107 SER A O 1
ATOM 860 N N . LEU A 1 108 ? -12.567 4.007 14.061 1.00 90.69 108 LEU A N 1
ATOM 861 C CA . LEU A 1 108 ? -12.001 3.135 13.026 1.00 90.69 108 LEU A CA 1
ATOM 862 C C . LEU A 1 108 ? -10.495 2.940 13.193 1.00 90.69 108 LEU A C 1
ATOM 864 O O . LEU A 1 108 ? -9.998 1.825 13.031 1.00 90.69 108 LEU A O 1
ATOM 868 N N . PHE A 1 109 ? -9.780 4.014 13.522 1.00 92.06 109 PHE A N 1
ATOM 869 C CA . PHE A 1 109 ? -8.346 3.970 13.759 1.00 92.06 109 PHE A CA 1
ATOM 870 C C . PHE A 1 109 ? -8.003 3.071 14.953 1.00 92.06 109 PHE A C 1
ATOM 872 O O . PHE A 1 109 ? -7.224 2.132 14.801 1.00 92.06 109 PHE A O 1
ATOM 879 N N . LEU A 1 110 ? -8.656 3.265 16.101 1.00 91.62 110 LEU A N 1
ATOM 880 C CA . LEU A 1 110 ? -8.457 2.437 17.296 1.00 91.62 110 LEU A CA 1
ATOM 881 C C . LEU A 1 110 ? -8.804 0.971 17.033 1.00 91.62 110 LEU A C 1
ATOM 883 O O . LEU A 1 110 ? -8.050 0.075 17.409 1.00 91.62 110 LEU A O 1
ATOM 887 N N . LEU A 1 111 ? -9.899 0.716 16.309 1.00 91.00 111 LEU A N 1
ATOM 888 C CA . LEU A 1 111 ? -10.254 -0.636 15.892 1.00 91.00 111 LEU A CA 1
ATOM 889 C C . LEU A 1 111 ? -9.136 -1.280 15.054 1.00 91.00 111 LEU A C 1
ATOM 891 O O . LEU A 1 111 ? -8.820 -2.451 15.272 1.00 91.00 111 LEU A O 1
ATOM 895 N N . SER A 1 112 ? -8.505 -0.528 14.143 1.00 91.69 112 SER A N 1
ATOM 896 C CA . SER A 1 112 ? -7.348 -1.001 13.367 1.00 91.69 112 SER A CA 1
ATOM 897 C C . SER A 1 112 ? -6.150 -1.350 14.251 1.00 91.69 112 SER A C 1
ATOM 899 O O . SER A 1 112 ? -5.558 -2.412 14.070 1.00 91.69 112 SER A O 1
ATOM 901 N N . CYS A 1 113 ? -5.851 -0.528 15.260 1.00 91.69 113 CYS A N 1
ATOM 902 C CA . CYS A 1 113 ? -4.735 -0.750 16.178 1.00 91.69 113 CYS A CA 1
ATOM 903 C C . CYS A 1 113 ? -4.950 -1.993 17.051 1.00 91.69 113 CYS A C 1
ATOM 905 O O . CYS A 1 113 ? -4.028 -2.780 17.242 1.00 91.69 113 CYS A O 1
ATOM 907 N N . TYR A 1 114 ? -6.171 -2.206 17.549 1.00 90.50 114 TYR A N 1
ATOM 908 C CA . TYR A 1 114 ? -6.474 -3.331 18.437 1.00 90.50 114 TYR A CA 1
ATOM 909 C C . TYR A 1 114 ? -6.627 -4.672 17.714 1.00 90.50 114 TYR A C 1
ATOM 911 O O . TYR A 1 114 ? -6.379 -5.718 18.312 1.00 90.50 114 TYR A O 1
ATOM 919 N N . THR A 1 115 ? -7.057 -4.659 16.450 1.00 89.44 115 THR A N 1
ATOM 920 C CA . THR A 1 115 ? -7.312 -5.887 15.673 1.00 89.44 115 THR A CA 1
ATOM 921 C C . THR A 1 115 ? -6.216 -6.208 14.659 1.00 89.44 115 THR A C 1
ATOM 923 O O . THR A 1 115 ? -6.172 -7.327 14.152 1.00 89.44 115 THR A O 1
ATOM 926 N N . GLY A 1 116 ? -5.349 -5.244 14.330 1.00 89.00 116 GLY A N 1
ATOM 927 C CA . GLY A 1 116 ? -4.334 -5.375 13.280 1.00 89.00 116 GLY A CA 1
ATOM 928 C C . GLY A 1 116 ? -4.916 -5.489 11.866 1.00 89.00 116 GLY A C 1
ATOM 929 O O . GLY A 1 116 ? -4.205 -5.851 10.925 1.00 89.00 116 GLY A O 1
ATOM 930 N N . LEU A 1 117 ? -6.213 -5.219 11.693 1.00 90.44 117 LEU A N 1
ATOM 931 C CA . LEU A 1 117 ? -6.879 -5.314 10.400 1.00 90.44 117 LEU A CA 1
ATOM 932 C C . LEU A 1 117 ? -6.575 -4.103 9.524 1.00 90.44 117 LEU A C 1
ATOM 934 O O . LEU A 1 117 ? -6.479 -2.965 9.983 1.00 90.44 117 LEU A O 1
ATOM 938 N N . ARG A 1 118 ? -6.476 -4.348 8.214 1.00 89.88 118 ARG A N 1
ATOM 939 C CA . ARG A 1 118 ? -6.292 -3.275 7.235 1.00 89.88 118 ARG A CA 1
ATOM 940 C C . ARG A 1 118 ? -7.583 -2.485 7.105 1.00 89.88 118 ARG A C 1
ATOM 942 O O . ARG A 1 118 ? -8.672 -3.045 7.189 1.00 89.88 118 ARG A O 1
ATOM 949 N N . TYR A 1 119 ? -7.460 -1.205 6.773 1.00 89.56 119 TYR A N 1
ATOM 950 C CA . TYR A 1 119 ? -8.609 -0.321 6.580 1.00 89.56 119 TYR A CA 1
ATOM 951 C C . TYR A 1 119 ? -9.679 -0.899 5.635 1.00 89.56 119 TYR A C 1
ATOM 953 O O . TYR A 1 119 ? -10.860 -0.883 5.965 1.00 89.56 119 TYR A O 1
ATOM 961 N N . SER A 1 120 ? -9.282 -1.494 4.503 1.00 86.56 120 SER A N 1
ATOM 962 C CA . SER A 1 120 ? -10.228 -2.126 3.569 1.00 86.56 120 SER A CA 1
ATOM 963 C C . SER A 1 120 ? -11.006 -3.287 4.192 1.00 86.56 120 SER A C 1
ATOM 965 O O . SER A 1 120 ? -12.181 -3.467 3.890 1.00 86.56 120 SER A O 1
ATOM 967 N N . ASP A 1 121 ? -10.352 -4.062 5.060 1.00 88.75 121 ASP A N 1
ATOM 968 C CA . ASP A 1 121 ? -10.950 -5.209 5.744 1.00 88.75 121 ASP A CA 1
ATOM 969 C C . ASP A 1 121 ? -11.878 -4.738 6.877 1.00 88.75 121 ASP A C 1
ATOM 971 O O . ASP A 1 121 ? -12.929 -5.324 7.113 1.00 88.75 121 ASP A O 1
ATOM 975 N N . LEU A 1 122 ? -11.554 -3.615 7.527 1.00 88.94 122 LEU A N 1
ATOM 976 C CA . LEU A 1 122 ? -12.452 -2.966 8.486 1.00 88.94 122 LEU A CA 1
ATOM 977 C C . LEU A 1 122 ? -13.735 -2.460 7.821 1.00 88.94 122 LEU A C 1
ATOM 979 O O . LEU A 1 122 ? -14.812 -2.517 8.415 1.00 88.94 122 LEU A O 1
ATOM 983 N N . MET A 1 123 ? -13.638 -1.972 6.581 1.00 86.56 123 MET A N 1
ATOM 984 C CA . MET A 1 123 ? -14.800 -1.460 5.854 1.00 86.56 123 MET A CA 1
ATOM 985 C C . MET A 1 123 ? -15.768 -2.552 5.392 1.00 86.56 123 MET A C 1
ATOM 987 O O . MET A 1 123 ? -16.944 -2.263 5.160 1.00 86.56 123 MET A O 1
ATOM 991 N N . SER A 1 124 ? -15.311 -3.798 5.281 1.00 85.62 124 SER A N 1
ATOM 992 C CA . SER A 1 124 ? -16.166 -4.935 4.931 1.00 85.62 124 SER A CA 1
ATOM 993 C C . SER A 1 124 ? -16.825 -5.593 6.149 1.00 85.62 124 SER A C 1
ATOM 995 O O . SER A 1 124 ? -17.597 -6.541 5.984 1.00 85.62 124 SER A O 1
ATOM 997 N N . ILE A 1 125 ? -16.572 -5.100 7.370 1.00 88.44 125 ILE A N 1
ATOM 998 C CA . ILE A 1 125 ? -17.206 -5.614 8.588 1.00 88.44 125 ILE A CA 1
ATOM 999 C C . ILE A 1 125 ? -18.722 -5.399 8.521 1.00 88.44 125 ILE A C 1
ATOM 1001 O O . ILE A 1 125 ? -19.217 -4.301 8.270 1.00 88.44 125 ILE A O 1
ATOM 1005 N N . ARG A 1 126 ? -19.453 -6.478 8.798 1.00 86.69 126 ARG A N 1
ATOM 1006 C CA . ARG A 1 126 ? -20.913 -6.560 8.842 1.00 86.69 126 ARG A CA 1
ATOM 1007 C C . ARG A 1 126 ? -21.317 -7.302 10.110 1.00 86.69 126 ARG A C 1
ATOM 1009 O O . ARG A 1 126 ? -20.504 -8.034 10.676 1.00 86.69 126 ARG A O 1
ATOM 1016 N N . ALA A 1 127 ? -22.571 -7.156 10.532 1.00 86.06 127 ALA A N 1
ATOM 1017 C CA . ALA A 1 127 ? -23.109 -7.855 11.704 1.00 86.06 127 ALA A CA 1
ATOM 1018 C C . ALA A 1 127 ? -22.883 -9.379 11.651 1.00 86.06 127 ALA A C 1
ATOM 1020 O O . ALA A 1 127 ? -22.566 -9.996 12.665 1.00 86.06 127 ALA A O 1
ATOM 1021 N N . GLU A 1 128 ? -22.947 -9.977 10.458 1.00 87.50 128 GLU A N 1
ATOM 1022 C CA . GLU A 1 128 ? -22.708 -11.408 10.234 1.00 87.50 128 GLU A CA 1
ATOM 1023 C C . GLU A 1 128 ? -21.272 -11.871 10.523 1.00 87.50 128 GLU A C 1
ATOM 1025 O O . GLU A 1 128 ? -21.059 -13.054 10.777 1.00 87.50 128 GLU A O 1
ATOM 1030 N N . HIS A 1 129 ? -20.293 -10.965 10.529 1.00 88.44 129 HIS A N 1
ATOM 1031 C CA . HIS A 1 129 ? -18.892 -11.288 10.810 1.00 88.44 129 HIS A CA 1
ATOM 1032 C C . HIS A 1 129 ? -18.587 -11.333 12.313 1.00 88.44 129 HIS A C 1
ATOM 1034 O O . HIS A 1 129 ? -17.582 -11.916 12.724 1.00 88.44 129 HIS A O 1
ATOM 1040 N N . VAL A 1 130 ? -19.444 -10.739 13.148 1.00 87.75 130 VAL A N 1
ATOM 1041 C CA . VAL A 1 130 ? -19.264 -10.706 14.603 1.00 87.75 130 VAL A CA 1
ATOM 1042 C C . VAL A 1 130 ? -19.833 -11.991 15.213 1.00 87.75 130 VAL A C 1
ATOM 1044 O O . VAL A 1 130 ? -21.000 -12.343 15.021 1.00 87.75 130 VAL A O 1
ATOM 1047 N N . ARG A 1 131 ? -18.994 -12.721 15.949 1.00 86.75 131 ARG A N 1
ATOM 1048 C CA . ARG A 1 131 ? -19.316 -14.003 16.589 1.00 86.75 131 ARG A CA 1
ATOM 1049 C C . ARG A 1 131 ? -18.872 -13.963 18.047 1.00 86.75 131 ARG A C 1
ATOM 1051 O O . ARG A 1 131 ? -17.717 -14.244 18.361 1.00 86.75 131 ARG A O 1
ATOM 1058 N N . GLY A 1 132 ? -19.786 -13.576 18.940 1.00 85.25 132 GLY A N 1
ATOM 1059 C CA . GLY A 1 132 ? -19.487 -13.410 20.366 1.00 85.25 132 GLY A CA 1
ATOM 1060 C C . GLY A 1 132 ? -18.378 -12.377 20.582 1.00 85.25 132 GLY A C 1
ATOM 1061 O O . GLY A 1 132 ? -18.577 -11.198 20.288 1.00 85.25 132 GLY A O 1
ATOM 1062 N N . ASN A 1 133 ? -17.213 -12.847 21.035 1.00 86.56 133 ASN A N 1
ATOM 1063 C CA . ASN A 1 133 ? -16.001 -12.047 21.255 1.00 86.56 133 ASN A CA 1
ATOM 1064 C C . ASN A 1 133 ? -14.955 -12.234 20.144 1.00 86.56 133 ASN A C 1
ATOM 1066 O O . ASN A 1 133 ? -13.764 -12.040 20.363 1.00 86.56 133 ASN A O 1
ATOM 1070 N N . SER A 1 134 ? -15.373 -12.638 18.948 1.00 89.38 134 SER A N 1
ATOM 1071 C CA . SER A 1 134 ? -14.483 -12.805 17.800 1.00 89.38 134 SER A CA 1
ATOM 1072 C C . SER A 1 134 ? -15.071 -12.176 16.545 1.00 89.38 134 SER A C 1
ATOM 1074 O O . SER A 1 134 ? -16.288 -12.034 16.401 1.00 89.38 134 SER A O 1
ATOM 1076 N N . LEU A 1 135 ? -14.188 -11.788 15.634 1.00 90.12 135 LEU A N 1
ATOM 1077 C CA . LEU A 1 135 ? -14.518 -11.260 14.324 1.00 90.12 135 LEU A CA 1
ATOM 1078 C C . LEU A 1 135 ? -13.960 -12.214 13.270 1.00 90.12 135 LEU A C 1
ATOM 1080 O O . LEU A 1 135 ? -12.747 -12.389 13.170 1.00 90.12 135 LEU A O 1
ATOM 1084 N N . ARG A 1 136 ? -14.844 -12.834 12.488 1.00 91.38 136 ARG A N 1
ATOM 1085 C CA . ARG A 1 136 ? -14.471 -13.756 11.413 1.00 91.38 136 ARG A CA 1
ATOM 1086 C C . ARG A 1 136 ? -14.748 -13.104 10.067 1.00 91.38 136 ARG A C 1
ATOM 1088 O O . ARG A 1 136 ? -15.906 -12.874 9.727 1.00 91.38 136 ARG A O 1
ATOM 1095 N N . LEU A 1 137 ? -13.692 -12.821 9.310 1.00 89.88 137 LEU A N 1
ATOM 1096 C CA . LEU A 1 137 ? -13.771 -12.121 8.029 1.00 89.88 137 LEU A CA 1
ATOM 1097 C C . LEU A 1 137 ? -12.910 -12.787 6.956 1.00 89.88 137 LEU A C 1
ATOM 1099 O O . LEU A 1 137 ? -11.933 -13.476 7.249 1.00 89.88 137 LEU A O 1
ATOM 1103 N N . VAL A 1 138 ? -13.281 -12.548 5.701 1.00 89.06 138 VAL A N 1
ATOM 1104 C CA . VAL A 1 138 ? -12.465 -12.896 4.537 1.00 89.06 138 VAL A CA 1
ATOM 1105 C C . VAL A 1 138 ? -11.639 -11.674 4.162 1.00 89.06 138 VAL A C 1
ATOM 1107 O O . VAL A 1 138 ? -12.193 -10.629 3.816 1.00 89.06 138 VAL A O 1
ATOM 1110 N N . MET A 1 139 ? -10.316 -11.795 4.232 1.00 88.75 139 MET A N 1
ATOM 1111 C CA . MET A 1 139 ? -9.402 -10.695 3.934 1.00 88.75 139 MET A CA 1
ATOM 1112 C C . MET A 1 139 ? -9.518 -10.299 2.461 1.00 88.75 139 MET A C 1
ATOM 1114 O O . MET A 1 139 ? -9.414 -11.135 1.562 1.00 88.75 139 MET A O 1
ATOM 1118 N N . HIS A 1 140 ? -9.679 -9.008 2.177 1.00 84.62 140 HIS A N 1
ATOM 1119 C CA . HIS A 1 140 ? -9.933 -8.515 0.825 1.00 84.62 140 HIS A CA 1
ATOM 1120 C C . HIS A 1 140 ? -8.779 -8.835 -0.136 1.00 84.62 140 HIS A C 1
ATOM 1122 O O . HIS A 1 140 ? -9.013 -9.237 -1.280 1.00 84.62 140 HIS A O 1
ATOM 1128 N N . LYS A 1 141 ? -7.535 -8.664 0.337 1.00 83.56 141 LYS A N 1
ATOM 1129 C CA . LYS A 1 141 ? -6.315 -8.794 -0.473 1.00 83.56 141 LYS A CA 1
ATOM 1130 C C . LYS A 1 141 ? -5.862 -10.239 -0.670 1.00 83.56 141 LYS A C 1
ATOM 1132 O O . LYS A 1 141 ? -5.487 -10.589 -1.782 1.00 83.56 141 LYS A O 1
ATOM 1137 N N . THR A 1 142 ? -5.842 -11.040 0.393 1.00 83.38 142 THR A N 1
ATOM 1138 C CA . THR A 1 142 ? -5.293 -12.406 0.349 1.00 83.38 142 THR A CA 1
ATOM 1139 C C . THR A 1 142 ? -6.366 -13.476 0.175 1.00 83.38 142 THR A C 1
ATOM 1141 O O . THR A 1 142 ? -6.034 -14.582 -0.218 1.00 83.38 142 THR A O 1
ATOM 1144 N N . LYS A 1 143 ? -7.648 -13.129 0.380 1.00 87.75 143 LYS A N 1
ATOM 1145 C CA . LYS A 1 143 ? -8.809 -14.037 0.333 1.00 87.75 143 LYS A CA 1
ATOM 1146 C C . LYS A 1 143 ? -8.827 -15.112 1.425 1.00 87.75 143 LYS A C 1
ATOM 1148 O O . LYS A 1 143 ? -9.715 -15.959 1.419 1.00 87.75 143 LYS A O 1
ATOM 1153 N N . ASP A 1 144 ? -7.926 -15.022 2.399 1.00 88.75 144 ASP A N 1
ATOM 1154 C CA . ASP A 1 144 ? -7.895 -15.928 3.545 1.00 88.75 144 ASP A CA 1
ATOM 1155 C C . ASP A 1 144 ? -9.017 -15.617 4.536 1.00 88.75 144 ASP A C 1
ATOM 1157 O O . ASP A 1 144 ? -9.389 -14.456 4.741 1.00 88.75 144 ASP A O 1
ATOM 1161 N N . VAL A 1 145 ? -9.521 -16.659 5.195 1.00 88.94 145 VAL A N 1
ATOM 1162 C CA . VAL A 1 145 ? -10.463 -16.523 6.308 1.00 88.94 145 VAL A CA 1
ATOM 1163 C C . VAL A 1 145 ? -9.672 -16.346 7.598 1.00 88.94 145 VAL A C 1
ATOM 1165 O O . VAL A 1 145 ? -8.945 -17.246 8.011 1.00 88.94 145 VAL A O 1
ATOM 1168 N N . VAL A 1 146 ? -9.845 -15.205 8.260 1.00 89.94 146 VAL A N 1
ATOM 1169 C CA . VAL A 1 146 ? -9.163 -14.882 9.517 1.00 89.94 146 VAL A CA 1
ATOM 1170 C C . VAL A 1 146 ? -10.193 -14.727 10.627 1.00 89.94 146 VAL A C 1
ATOM 1172 O O . VAL A 1 146 ? -11.258 -14.141 10.426 1.00 89.94 146 VAL A O 1
ATOM 1175 N N . THR A 1 147 ? -9.872 -15.265 11.804 1.00 90.94 147 THR A N 1
ATOM 1176 C CA . THR A 1 147 ? -10.650 -15.063 13.031 1.00 90.94 147 THR A CA 1
ATOM 1177 C C . THR A 1 147 ? -9.811 -14.252 14.007 1.00 90.94 147 THR A C 1
ATOM 1179 O O . THR A 1 147 ? -8.763 -14.713 14.450 1.00 90.94 147 THR A O 1
ATOM 1182 N N . VAL A 1 148 ? -10.264 -13.041 14.322 1.00 90.25 148 VAL A N 1
ATOM 1183 C CA . VAL A 1 148 ? -9.581 -12.114 15.228 1.00 90.25 148 VAL A CA 1
ATOM 1184 C C . VAL A 1 148 ? -10.338 -12.061 16.558 1.00 90.25 148 VAL A C 1
ATOM 1186 O O . VAL A 1 148 ? -11.536 -11.766 16.550 1.00 90.25 148 VAL A O 1
ATOM 1189 N N . PRO A 1 149 ? -9.694 -12.333 17.706 1.00 88.81 149 PRO A N 1
ATOM 1190 C CA . PRO A 1 149 ? -10.320 -12.133 19.008 1.00 88.81 149 PRO A CA 1
ATOM 1191 C C . PRO A 1 149 ? -10.511 -10.634 19.283 1.00 88.81 149 PRO A C 1
ATOM 1193 O O . PRO A 1 149 ? -9.599 -9.830 19.095 1.00 88.81 149 PRO A O 1
ATOM 1196 N N . LEU A 1 150 ? -11.705 -10.250 19.732 1.00 87.94 150 LEU A N 1
ATOM 1197 C CA . LEU A 1 150 ? -12.039 -8.875 20.086 1.00 87.94 150 LEU A CA 1
ATOM 1198 C C . LEU A 1 150 ? -11.756 -8.645 21.569 1.00 87.94 150 LEU A C 1
ATOM 1200 O O . LEU A 1 150 ? -12.397 -9.240 22.436 1.00 87.94 150 LEU A O 1
ATOM 1204 N N . ARG A 1 151 ? -10.820 -7.738 21.850 1.00 84.06 151 ARG A N 1
ATOM 1205 C CA . ARG A 1 151 ? -10.630 -7.190 23.197 1.00 84.06 151 ARG A CA 1
ATOM 1206 C C . ARG A 1 151 ? -11.831 -6.312 23.590 1.00 84.06 151 ARG A C 1
ATOM 1208 O O . ARG A 1 151 ? -12.499 -5.793 22.687 1.00 84.06 151 ARG A O 1
ATOM 1215 N N . PRO A 1 152 ? -12.116 -6.115 24.889 1.00 82.50 152 PRO A N 1
ATOM 1216 C CA . PRO A 1 152 ? -13.223 -5.268 25.347 1.00 82.50 152 PRO A CA 1
A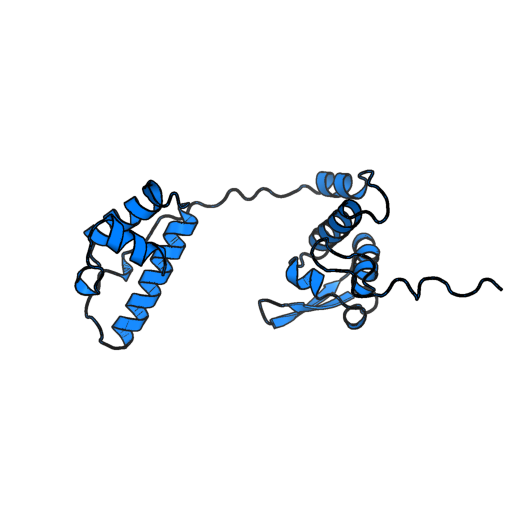TOM 1217 C C . PRO A 1 152 ? -13.230 -3.871 24.709 1.00 82.50 152 PRO A C 1
ATOM 1219 O O . PRO A 1 152 ? -14.273 -3.395 24.264 1.00 82.50 152 PRO A O 1
ATOM 1222 N N . GLU A 1 153 ? -12.052 -3.268 24.563 1.00 82.31 153 GLU A N 1
ATOM 1223 C CA . GLU A 1 153 ? -11.832 -1.940 23.985 1.00 82.31 153 GLU A CA 1
ATOM 1224 C C . GLU A 1 153 ? -12.159 -1.893 22.483 1.00 82.31 153 GLU A C 1
ATOM 1226 O O . GLU A 1 153 ? -12.622 -0.879 21.966 1.00 82.31 153 GLU A O 1
ATOM 1231 N N . ALA A 1 154 ? -11.978 -3.011 21.773 1.00 82.50 154 ALA A N 1
ATOM 1232 C CA . ALA A 1 154 ? -12.288 -3.138 20.350 1.00 82.50 154 ALA A CA 1
ATOM 1233 C C . ALA A 1 154 ? -13.740 -3.566 20.087 1.00 82.50 154 ALA A C 1
ATOM 1235 O O . ALA A 1 154 ? -14.267 -3.333 18.997 1.00 82.50 154 ALA A O 1
ATOM 1236 N N . ALA A 1 155 ? -14.403 -4.196 21.061 1.00 82.88 155 ALA A N 1
ATOM 1237 C CA . ALA A 1 155 ? -15.738 -4.759 20.888 1.00 82.88 155 ALA A CA 1
ATOM 1238 C C . ALA A 1 155 ? -16.803 -3.681 20.626 1.00 82.88 155 ALA A C 1
ATOM 1240 O O . ALA A 1 155 ? -17.665 -3.877 19.767 1.00 82.88 155 ALA A O 1
ATOM 1241 N N . GLY A 1 156 ? -16.728 -2.541 21.323 1.00 83.88 156 GLY A N 1
ATOM 1242 C CA . GLY A 1 156 ? -17.627 -1.400 21.113 1.00 83.88 156 GLY A CA 1
ATOM 1243 C C . GLY A 1 156 ? -17.540 -0.846 19.683 1.00 83.88 156 GLY A C 1
ATOM 1244 O O . GLY A 1 156 ? -18.533 -0.917 18.950 1.00 83.88 156 GLY A O 1
ATOM 1245 N N . PRO A 1 157 ? -16.353 -0.384 19.238 1.00 84.06 157 PRO A N 1
ATOM 1246 C CA . PRO A 1 157 ? -16.139 0.100 17.874 1.00 84.06 157 PRO A CA 1
ATOM 1247 C C . PRO A 1 157 ? -16.464 -0.940 16.792 1.00 84.06 157 PRO A C 1
ATOM 1249 O O . PRO A 1 157 ? -17.098 -0.607 15.790 1.00 84.06 157 PRO A O 1
ATOM 1252 N N . ALA A 1 158 ? -16.102 -2.214 16.992 1.00 82.69 158 ALA A N 1
ATOM 1253 C CA . ALA A 1 158 ? -16.391 -3.282 16.032 1.00 82.69 158 ALA A CA 1
ATOM 1254 C C . ALA A 1 158 ? -17.899 -3.486 15.833 1.00 82.69 158 ALA A C 1
ATOM 1256 O O . ALA A 1 158 ? -18.374 -3.572 14.699 1.00 82.69 158 ALA A O 1
ATOM 1257 N N . ARG A 1 159 ? -18.671 -3.525 16.928 1.00 83.62 159 ARG A N 1
ATOM 1258 C CA . ARG A 1 159 ? -20.134 -3.657 16.873 1.00 83.62 159 ARG A CA 1
ATOM 1259 C C . ARG A 1 159 ? -20.776 -2.427 16.244 1.00 83.62 159 ARG A C 1
ATOM 1261 O O . ARG A 1 159 ? -21.621 -2.582 15.368 1.00 83.62 159 ARG A O 1
ATOM 1268 N N . ALA A 1 160 ? -20.338 -1.225 16.623 1.00 83.31 160 ALA A N 1
ATOM 1269 C CA . ALA A 1 160 ? -20.823 0.030 16.050 1.00 83.31 160 ALA A CA 1
ATOM 1270 C C . ALA A 1 160 ? -20.559 0.120 14.534 1.00 83.31 160 ALA A C 1
ATOM 1272 O O . ALA A 1 160 ? -21.419 0.576 13.775 1.00 83.31 160 ALA A O 1
ATOM 1273 N N . ARG A 1 161 ? -19.412 -0.388 14.064 1.00 85.75 161 ARG A N 1
ATOM 1274 C CA . ARG A 1 161 ? -19.119 -0.486 12.629 1.00 85.75 161 ARG A CA 1
ATOM 1275 C C . ARG A 1 161 ? -19.969 -1.540 11.923 1.00 85.75 161 ARG A C 1
ATOM 1277 O O . ARG A 1 161 ? -20.425 -1.296 10.806 1.00 85.75 161 ARG A O 1
ATOM 1284 N N . ALA A 1 162 ? -20.197 -2.684 12.566 1.00 82.31 162 ALA A N 1
ATOM 1285 C CA . ALA A 1 162 ? -20.976 -3.791 12.019 1.00 82.31 162 ALA A CA 1
ATOM 1286 C C . ALA A 1 162 ? -22.459 -3.440 11.796 1.00 82.31 162 ALA A C 1
ATOM 1288 O O . ALA A 1 162 ? -23.072 -3.964 10.866 1.00 82.31 162 ALA A O 1
ATOM 1289 N N . ILE A 1 163 ? -23.013 -2.539 12.616 1.00 81.81 163 ILE A N 1
ATOM 1290 C CA . ILE A 1 163 ? -24.384 -2.008 12.484 1.00 81.81 163 ILE A CA 1
ATOM 1291 C C . ILE A 1 163 ? -24.474 -0.749 11.602 1.00 81.81 163 ILE A C 1
ATOM 1293 O O . ILE A 1 163 ? -25.558 -0.199 11.438 1.00 81.81 163 ILE A O 1
ATOM 1297 N N . GLY A 1 164 ? -23.351 -0.269 11.054 1.00 78.12 164 GLY A N 1
ATOM 1298 C CA . GLY A 1 164 ? -23.316 0.914 10.186 1.00 78.12 164 GLY A CA 1
ATOM 1299 C C . GLY A 1 164 ? -23.442 2.260 10.909 1.00 78.12 164 GLY A C 1
ATOM 1300 O O . GLY A 1 164 ? -23.698 3.269 10.260 1.00 78.12 164 GLY A O 1
ATOM 1301 N N . ARG A 1 165 ? -23.256 2.305 12.237 1.00 72.62 165 ARG A N 1
ATOM 1302 C CA . ARG A 1 165 ? -23.295 3.556 13.018 1.00 72.62 165 ARG A CA 1
ATOM 1303 C C . ARG A 1 165 ? -22.054 4.420 12.779 1.00 72.62 165 ARG A C 1
ATOM 1305 O O . ARG A 1 165 ? -22.146 5.639 12.813 1.00 72.62 165 ARG A O 1
ATOM 1312 N N . ILE A 1 166 ? -20.924 3.775 12.489 1.00 71.44 166 ILE A N 1
ATOM 1313 C CA . ILE A 1 166 ? -19.674 4.429 12.099 1.00 71.44 166 ILE A CA 1
ATOM 1314 C C . ILE A 1 166 ? -19.594 4.429 10.569 1.00 71.44 166 ILE A C 1
ATOM 1316 O O . ILE A 1 166 ? -19.292 3.397 9.960 1.00 71.44 166 ILE A O 1
ATOM 1320 N N . ALA A 1 167 ? -19.881 5.580 9.961 1.00 64.12 167 ALA A N 1
ATOM 1321 C CA . ALA A 1 167 ? -19.763 5.814 8.524 1.00 64.12 167 ALA A CA 1
ATOM 1322 C C . ALA A 1 167 ? -18.524 6.668 8.222 1.00 64.12 167 ALA A C 1
ATOM 1324 O O . ALA A 1 167 ? -18.169 7.570 8.984 1.00 64.12 167 ALA A O 1
ATOM 1325 N N . THR A 1 168 ? -17.853 6.377 7.110 1.00 59.22 168 THR A N 1
ATOM 1326 C CA . THR A 1 168 ? -16.742 7.197 6.618 1.00 59.22 168 THR A CA 1
ATOM 1327 C C . THR A 1 168 ? -17.290 8.379 5.824 1.00 59.22 168 THR A C 1
ATOM 1329 O O . THR A 1 168 ? -18.350 8.280 5.212 1.00 59.22 168 THR A O 1
ATOM 1332 N N . ALA A 1 169 ? -16.543 9.485 5.784 1.00 52.75 169 ALA A N 1
ATOM 1333 C CA . ALA A 1 169 ? -16.907 10.681 5.015 1.00 52.75 169 ALA A CA 1
ATOM 1334 C C . ALA A 1 169 ? -17.098 10.425 3.499 1.00 52.75 169 ALA A C 1
ATOM 1336 O O . ALA A 1 169 ? -17.690 11.248 2.814 1.00 52.75 169 ALA A O 1
ATOM 1337 N N . ASP A 1 170 ? -16.618 9.283 2.995 1.00 48.50 170 ASP A N 1
ATOM 1338 C CA . ASP A 1 170 ? -16.637 8.874 1.581 1.00 48.50 170 ASP A CA 1
ATOM 1339 C C . ASP A 1 170 ? -17.749 7.850 1.248 1.00 48.50 170 ASP A C 1
ATOM 1341 O O . ASP A 1 170 ? -17.859 7.352 0.131 1.00 48.50 170 ASP A O 1
ATOM 1345 N N . GLN A 1 171 ? -18.588 7.485 2.224 1.00 45.16 171 GLN A N 1
ATOM 1346 C CA . GLN A 1 171 ? -19.757 6.627 2.012 1.00 45.16 171 GLN A CA 1
ATOM 1347 C C . GLN A 1 171 ? -21.014 7.455 2.309 1.00 45.16 171 GLN A C 1
ATOM 1349 O O . GLN A 1 171 ? -21.287 7.713 3.485 1.00 45.16 171 GLN A O 1
ATOM 1354 N N . PRO A 1 172 ? -21.801 7.884 1.300 1.00 33.66 172 PRO A N 1
ATOM 1355 C CA . PRO A 1 172 ? -23.086 8.511 1.575 1.00 33.66 172 PRO A CA 1
ATOM 1356 C C . PRO A 1 172 ? -23.942 7.519 2.364 1.00 33.66 172 PRO A C 1
ATOM 1358 O O . PRO A 1 172 ? -24.016 6.333 2.027 1.00 33.66 172 PRO A O 1
ATOM 1361 N N . SER A 1 173 ? -24.544 8.002 3.448 1.00 33.47 173 SER A N 1
ATOM 1362 C CA . SER A 1 173 ? -25.423 7.236 4.324 1.00 33.47 173 SER A CA 1
ATOM 1363 C C . SER A 1 173 ? -26.480 6.496 3.500 1.00 33.47 173 SER A C 1
ATOM 1365 O O . SER A 1 173 ? -27.456 7.070 3.033 1.00 33.47 173 SER A O 1
ATOM 1367 N N . THR A 1 174 ? -26.321 5.185 3.335 1.00 40.59 174 THR A N 1
ATOM 1368 C CA . THR A 1 174 ? -27.294 4.342 2.618 1.00 40.59 174 THR A CA 1
ATOM 1369 C C . THR A 1 174 ? -28.511 3.980 3.473 1.00 40.59 174 THR A C 1
ATOM 1371 O O . THR A 1 174 ? -29.301 3.117 3.098 1.00 40.59 174 THR A O 1
ATOM 1374 N N . GLN A 1 175 ? -28.721 4.655 4.607 1.00 36.31 175 GLN A N 1
ATOM 1375 C CA . GLN A 1 175 ? -29.953 4.537 5.380 1.00 36.31 175 GLN A CA 1
ATOM 1376 C C . GLN A 1 175 ? -30.758 5.836 5.300 1.00 36.31 175 GLN A C 1
ATOM 1378 O O . GLN A 1 175 ? -30.283 6.869 5.781 1.00 36.31 175 GLN A O 1
ATOM 1383 N N . PRO A 1 176 ? -31.982 5.808 4.737 1.00 29.81 176 PRO A N 1
ATOM 1384 C CA . PRO A 1 176 ? -32.869 6.957 4.804 1.00 29.81 176 PRO A CA 1
ATOM 1385 C C . PRO A 1 176 ? -33.193 7.267 6.272 1.00 29.81 176 PRO A C 1
ATOM 1387 O O . PRO A 1 176 ? -33.497 6.367 7.059 1.00 29.81 176 PRO A O 1
ATOM 1390 N N . LEU A 1 177 ? -33.169 8.557 6.623 1.00 38.03 177 LEU A N 1
ATOM 1391 C CA . LEU A 1 177 ? -33.436 9.117 7.961 1.00 38.03 177 LEU A CA 1
ATOM 1392 C C . LEU A 1 177 ? -34.808 8.742 8.570 1.00 38.03 177 LEU A C 1
ATOM 1394 O O . LEU A 1 177 ? -35.081 9.064 9.721 1.00 38.03 177 LEU A O 1
ATOM 1398 N N . SER A 1 178 ? -35.662 8.021 7.843 1.00 39.56 178 SER A N 1
ATOM 1399 C CA . SER A 1 178 ? -37.043 7.701 8.221 1.00 39.56 178 SER A CA 1
ATOM 1400 C C . SER A 1 178 ? -37.205 6.621 9.306 1.00 39.56 178 SER A C 1
ATOM 1402 O O . SER A 1 178 ? -38.326 6.420 9.761 1.00 39.56 178 SER A O 1
ATOM 1404 N N . LYS A 1 179 ? -36.153 5.916 9.750 1.00 39.53 179 LYS A N 1
ATOM 1405 C CA . LYS A 1 179 ? -36.295 4.815 10.737 1.00 39.53 179 LYS A CA 1
ATOM 1406 C C . LYS A 1 179 ? -35.765 5.111 12.147 1.00 39.53 179 LYS A C 1
ATOM 1408 O O . LYS A 1 179 ? -35.608 4.184 12.934 1.00 39.53 179 LYS A O 1
ATOM 1413 N N . ARG A 1 180 ? -35.497 6.377 12.495 1.00 44.84 180 ARG A N 1
ATOM 1414 C CA . ARG A 1 180 ? -34.998 6.760 13.837 1.00 44.84 180 ARG A CA 1
ATOM 1415 C C . ARG A 1 180 ? -36.071 7.205 14.840 1.00 44.84 180 ARG A C 1
ATOM 1417 O O . ARG A 1 180 ? -35.712 7.650 15.922 1.00 44.84 180 ARG A O 1
ATOM 1424 N N . VAL A 1 181 ? -37.358 7.043 14.533 1.00 40.59 181 VAL A N 1
ATOM 1425 C CA . VAL A 1 181 ? -38.442 7.286 15.498 1.00 40.59 181 VAL A CA 1
ATOM 1426 C C . VAL A 1 181 ? -39.303 6.030 15.597 1.00 40.59 181 VAL A C 1
ATOM 1428 O O . VAL A 1 181 ? -40.132 5.762 14.733 1.00 40.59 181 VAL A O 1
ATOM 1431 N N . GLY A 1 182 ? -39.050 5.228 16.632 1.00 34.28 182 GLY A N 1
ATOM 1432 C CA . GLY A 1 182 ? -40.034 4.287 17.167 1.00 34.28 182 GLY A CA 1
ATOM 1433 C C . GLY A 1 182 ? -40.899 5.021 18.199 1.00 34.28 182 GLY A C 1
ATOM 1434 O O . GLY A 1 182 ? -40.377 5.916 18.867 1.00 34.28 182 GLY A O 1
ATOM 1435 N N . PRO A 1 183 ? -42.203 4.715 18.292 1.00 34.16 183 PRO A N 1
ATOM 1436 C CA . PRO A 1 183 ? -43.154 5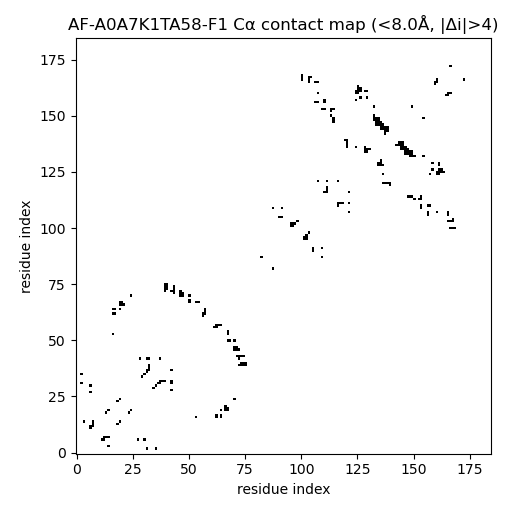.524 19.041 1.00 34.16 183 PRO A CA 1
ATOM 1437 C C . PRO A 1 183 ? -42.870 5.463 20.541 1.00 34.16 183 PRO A C 1
ATOM 1439 O O . PRO A 1 183 ? -42.697 4.388 21.110 1.00 34.16 183 PRO A O 1
ATOM 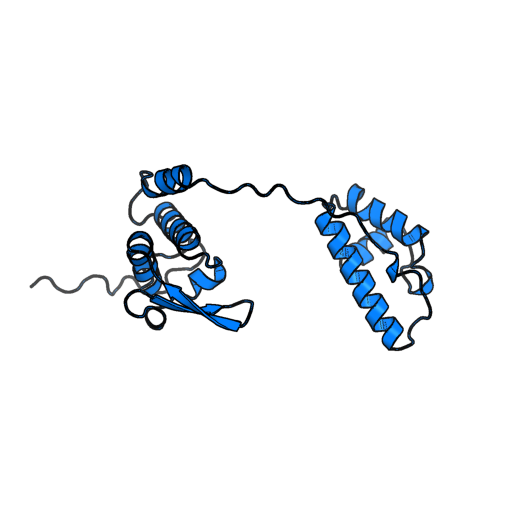1442 N N . ALA A 1 184 ? -42.857 6.638 21.165 1.00 39.72 184 ALA A N 1
ATOM 1443 C CA . ALA A 1 184 ? -43.131 6.759 22.583 1.00 39.72 184 ALA A CA 1
ATOM 1444 C C . ALA A 1 184 ? -44.590 6.346 22.809 1.00 39.72 184 ALA A C 1
ATOM 1446 O O . ALA A 1 184 ? -45.500 7.013 22.314 1.00 39.72 184 ALA A O 1
ATOM 1447 N N . CYS A 1 185 ? -44.789 5.235 23.511 1.00 36.34 185 CYS A N 1
ATOM 1448 C CA . CYS A 1 185 ? -45.995 4.939 24.267 1.00 36.34 185 CYS A CA 1
ATOM 1449 C C . CYS A 1 185 ? -45.630 3.993 25.411 1.00 36.34 185 CYS A C 1
ATOM 1451 O O . CYS A 1 185 ? -44.802 3.085 25.165 1.00 36.34 185 CYS A O 1
#

Nearest PDB structures (foldseek):
  1z1g-assembly1_D  TM=6.946E-01  e=5.890E-04  Lambdavirus lambda
  5j0n-assembly1_E  TM=7.157E-01  e=3.493E-03  Lambdavirus lambda
  1z19-assembly1_B-2  TM=7.422E-01  e=4.655E-03  Lambdavirus lambda
  1z19-assembly1_A-2  TM=7.375E-01  e=8.265E-03  Lambdavirus lambda
  1ae9-assembly1_A  TM=7.728E-01  e=1.095E-01  Lambdavirus lambda

Mean predicted aligned error: 10.56 Å

Foldseek 3Di:
DVLVVVLCVVVVDDDDLVSPAPVCLVSSLCCCCPVVVDAQQVLQVVLVVVLVVSVVCVVVVVDDDPCSVVSGTDDDDDDDDDDDPVRLVCLVPDDDPPLDLSVLVSLLVNLCVQFVADSVFLQPAAPVQDDPQWGWGQHPVPRDTDITGHDPSNPVSSVCSNHVSRDHPPDPPPDDPPPPDDDDD

Secondary structure (DSSP, 8-state):
-HHHHHHHHHTT----GGG-SHHHHHHHHHHHHTTT---HHHHHHHHHHHHHHHHHHHTTTS-----GGG---PPPPPP-----HHHHHHHHH----TTSHHHHHHHHHHHHHHH---HHHHHT--GGGEETTEEEEE-TTT--EEEEEPPHHHHHHHHHHHTT-S--TTS---S-GGGS-----

Solvent-accessible surface area (backbone atoms only — not comparable to full-atom values): 11277 Å² total; per-residue (Å²): 123,63,69,62,52,52,46,28,66,76,67,71,41,80,87,47,71,84,53,54,40,71,71,40,51,54,54,52,50,50,43,38,45,60,85,63,62,45,53,48,56,52,47,31,52,53,43,48,50,52,35,52,51,50,52,58,37,43,77,66,70,74,48,83,70,78,50,50,83,73,57,74,56,75,66,63,84,73,86,80,88,74,84,50,74,66,57,53,52,51,62,72,68,54,92,63,64,82,96,30,71,66,41,31,51,47,40,54,50,52,33,27,69,69,62,72,49,51,71,74,46,59,71,67,47,36,58,89,29,56,53,93,60,29,39,48,47,65,37,79,88,81,64,48,79,46,76,44,72,47,50,78,83,30,44,58,45,50,51,39,36,21,74,58,74,48,57,57,98,89,50,80,77,90,64,75,83,83,76,81,74,77,83,91,125

InterPro domains:
  IPR010998 Integrase/recombinase, N-terminal [G3DSA:1.10.150.130] (1-76)
  IPR011010 DNA breaking-rejoining enzyme, catalytic core [SSF56349] (15-155)
  IPR013762 Integrase-like, catalytic domain superfamily [G3DSA:1.10.443.10] (79-180)
  IPR025269 Phage integrase SAM-like domain [PF13102] (1-69)
  IPR044068 Core-binding (CB) domain [PS51900] (1-58)

Organism: NCBI:txid2682976

pLDDT: mean 81.89, std 14.61, range [29.81, 94.12]